Protein AF-A0A3L7VPQ7-F1 (afdb_monomer_lite)

Foldseek 3Di:
DLLDFCFLAVVLVVLLVVVCLLVLLVVLLVLLVQCVVDDQVCVVSLVVSLVSNLVSCLSHVLSVVVLVVSVCVVCVVVVVVVHDPVVCCVVDPSSVSSVVSVVSSVVSCVVVCVVPDDPQPLQVDDADPLCCLVQQQQLQAPCSQQVVPQLVDASVRRVVSSVVLVVLLCVLCVVPPVLNVLLVSLQVSLSSLSVCLCNSRVVVNVVDDGRNGPPPSSSSVSSNSSNVVSLVSSLVSQCPDPDPVSNVVSVVSVVSSVVSSVVCVVRSDPPDDHSNVDPPPDDQLRQLLVQLPDDDPDQWTWRDDPPPVDTDIDGSVVSNVSNVVSVVVVVVD

Sequence (333 aa):
MILMPLGESSFEVLGRISNIGFGMLFLCFCLLAWRRSADRSRPWRIATADMGVFLCATTNPLCFPIVVADYALRGRGLWRGGVPLRTILSRNGSARSAAGLAVALVAAACGMGLLEPRPNPFLKDTIRGSELVEAVLARPLLFPFVFPFYSGLSDVTAVAGLAVLAGVAWWLTAPASNDRRLMAAAGGVGLYAAVATVVMRPGLTRVLDGYSTTMLDRYYYGSSLFMTAAACVAVSAGLRCRTAGRRGVAAICGILIIAVYAGGIATLVETGRSRWHDPPAHDFASAVAAAAAEPTDAPLVRVQLHPRAWHARFPIAAVRATAIAVAADALRR

Radius of gyration: 24.63 Å; chains: 1; bounding box: 76×51×69 Å

Structure (mmCIF, N/CA/C/O backbone):
data_AF-A0A3L7VPQ7-F1
#
_entry.id   AF-A0A3L7VPQ7-F1
#
loop_
_atom_site.group_PDB
_atom_site.id
_atom_site.type_symbol
_atom_site.label_atom_id
_atom_site.label_alt_id
_atom_site.label_comp_id
_atom_site.label_asym_id
_atom_site.label_entity_id
_atom_site.label_seq_id
_atom_site.pdbx_PDB_ins_code
_atom_site.Cartn_x
_atom_site.Cartn_y
_atom_site.Cartn_z
_atom_site.occupancy
_atom_site.B_iso_or_equiv
_atom_site.auth_seq_id
_atom_site.auth_comp_id
_atom_site.auth_asym_id
_atom_site.auth_atom_id
_atom_site.pdbx_PDB_model_num
ATOM 1 N N . MET A 1 1 ? 10.312 0.886 4.365 1.00 52.56 1 MET A N 1
ATOM 2 C CA . MET A 1 1 ? 10.977 -0.012 3.393 1.00 52.56 1 MET A CA 1
ATOM 3 C C . MET A 1 1 ? 11.359 -1.380 3.958 1.00 52.56 1 MET A C 1
ATOM 5 O O . MET A 1 1 ? 11.435 -2.300 3.165 1.00 52.56 1 MET A O 1
ATOM 9 N N . ILE A 1 2 ? 11.533 -1.551 5.278 1.00 56.12 2 ILE A N 1
ATOM 10 C CA . ILE A 1 2 ? 12.021 -2.808 5.896 1.00 56.12 2 ILE A CA 1
ATOM 11 C C . ILE A 1 2 ? 11.072 -4.016 5.701 1.00 56.12 2 ILE A C 1
ATOM 13 O O . ILE A 1 2 ? 11.491 -5.159 5.808 1.00 56.12 2 ILE A O 1
ATOM 17 N N . LEU A 1 3 ? 9.798 -3.783 5.372 1.00 62.97 3 LEU A N 1
ATOM 18 C CA . LEU A 1 3 ? 8.760 -4.820 5.378 1.00 62.97 3 LEU A CA 1
ATOM 19 C C . LEU A 1 3 ? 8.503 -5.516 4.028 1.00 62.97 3 LEU A C 1
ATOM 21 O O . LEU A 1 3 ? 7.503 -6.222 3.914 1.00 62.97 3 LEU A O 1
ATOM 25 N N . MET A 1 4 ? 9.350 -5.335 3.011 1.00 70.56 4 MET A N 1
ATOM 26 C CA . MET A 1 4 ? 9.221 -6.094 1.758 1.00 70.56 4 MET A CA 1
ATOM 27 C C . MET A 1 4 ? 10.564 -6.684 1.319 1.00 70.56 4 MET A C 1
ATOM 29 O O . MET A 1 4 ? 11.547 -5.937 1.298 1.00 70.56 4 MET A O 1
ATOM 33 N N . PRO A 1 5 ? 10.610 -7.973 0.923 1.00 71.88 5 PRO A N 1
ATOM 34 C CA . PRO A 1 5 ? 11.837 -8.632 0.457 1.00 71.88 5 PRO A CA 1
ATOM 35 C C . PRO A 1 5 ? 12.426 -7.852 -0.702 1.00 71.88 5 PRO A C 1
ATOM 37 O O . PRO A 1 5 ? 11.662 -7.344 -1.502 1.00 71.88 5 PRO A O 1
ATOM 40 N N . LEU A 1 6 ? 13.744 -7.694 -0.799 1.00 69.31 6 LEU A N 1
ATOM 41 C CA . LEU A 1 6 ? 14.419 -6.930 -1.862 1.00 69.31 6 LEU A CA 1
ATOM 42 C C . LEU A 1 6 ? 14.301 -7.592 -3.246 1.00 69.31 6 LEU A C 1
ATOM 44 O O . LEU A 1 6 ? 14.773 -7.025 -4.225 1.00 69.31 6 LEU A O 1
ATOM 48 N N . GLY A 1 7 ? 13.678 -8.770 -3.314 1.00 71.62 7 GLY A N 1
ATOM 49 C CA . GLY A 1 7 ? 13.606 -9.593 -4.510 1.00 71.62 7 GLY A CA 1
ATOM 50 C C . GLY A 1 7 ? 14.976 -10.129 -4.910 1.00 71.62 7 GLY A C 1
ATOM 51 O O . GLY A 1 7 ? 15.944 -10.103 -4.140 1.00 71.62 7 GLY A O 1
ATOM 52 N N . GLU A 1 8 ? 15.056 -10.625 -6.136 1.00 69.56 8 GLU A N 1
ATOM 53 C CA . GLU A 1 8 ? 16.277 -11.223 -6.682 1.00 69.56 8 GLU A CA 1
ATOM 54 C C . GLU A 1 8 ? 17.301 -10.171 -7.125 1.00 69.56 8 GLU A C 1
ATOM 56 O O . GLU A 1 8 ? 18.476 -10.483 -7.290 1.00 69.56 8 GLU A O 1
ATOM 61 N N . SER A 1 9 ? 16.887 -8.905 -7.268 1.00 72.56 9 SER A N 1
ATOM 62 C CA . SER A 1 9 ? 17.741 -7.848 -7.801 1.00 72.56 9 SER A CA 1
ATOM 63 C C . SER A 1 9 ? 17.603 -6.516 -7.072 1.00 72.56 9 SER A C 1
ATOM 65 O O . SER A 1 9 ? 16.503 -6.015 -6.837 1.00 72.56 9 SER A O 1
ATOM 67 N N . SER A 1 10 ? 18.735 -5.851 -6.839 1.00 74.12 10 SER A N 1
ATOM 68 C CA . SER A 1 10 ? 18.796 -4.510 -6.245 1.00 74.12 10 SER A CA 1
ATOM 69 C C . SER A 1 10 ? 18.080 -3.432 -7.085 1.00 74.12 10 SER A C 1
ATOM 71 O O . SER A 1 10 ? 17.719 -2.378 -6.555 1.00 74.12 10 SER A O 1
ATOM 73 N N . PHE A 1 11 ? 17.767 -3.692 -8.365 1.00 73.06 11 PHE A N 1
ATOM 74 C CA . PHE A 1 11 ? 16.900 -2.822 -9.180 1.00 73.06 11 PHE A CA 1
ATOM 75 C C . PHE A 1 11 ? 15.486 -2.678 -8.614 1.00 73.06 11 PHE A C 1
ATOM 77 O O . PHE A 1 11 ? 14.790 -1.699 -8.904 1.00 73.06 11 PHE A O 1
ATOM 84 N N . GLU A 1 12 ? 15.037 -3.612 -7.781 1.00 72.38 12 GLU A N 1
ATOM 85 C CA . GLU A 1 12 ? 13.783 -3.453 -7.062 1.00 72.38 12 GLU A CA 1
ATOM 86 C C . GLU A 1 12 ? 13.830 -2.326 -6.038 1.00 72.38 12 GLU A C 1
ATOM 88 O O . GLU A 1 12 ? 12.822 -1.643 -5.857 1.00 72.38 12 GLU A O 1
ATOM 93 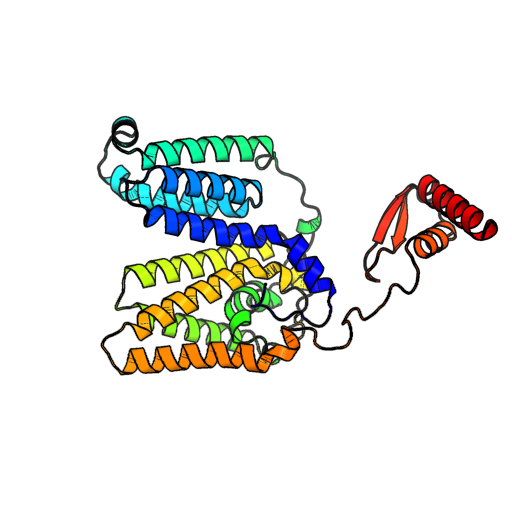N N . VAL A 1 13 ? 14.985 -2.075 -5.415 1.00 74.88 13 VAL A N 1
ATOM 94 C CA . VAL A 1 13 ? 15.161 -0.978 -4.454 1.00 74.88 13 VAL A CA 1
ATOM 95 C C . VAL A 1 13 ? 14.988 0.361 -5.153 1.00 74.88 13 VAL A C 1
ATOM 97 O O . VAL A 1 13 ? 14.154 1.166 -4.736 1.00 74.88 13 VAL A O 1
ATOM 100 N N . LEU A 1 14 ? 15.690 0.565 -6.273 1.00 76.19 14 LEU A N 1
ATOM 101 C CA . LEU A 1 14 ? 15.513 1.754 -7.110 1.00 76.19 14 LEU A CA 1
ATOM 102 C C . LEU A 1 14 ? 14.079 1.868 -7.628 1.00 76.19 14 LEU A C 1
ATOM 104 O O . LEU A 1 14 ? 13.472 2.937 -7.570 1.00 76.19 14 LEU A O 1
ATOM 108 N N . GLY A 1 15 ? 13.503 0.749 -8.065 1.00 74.38 15 GLY A N 1
ATOM 109 C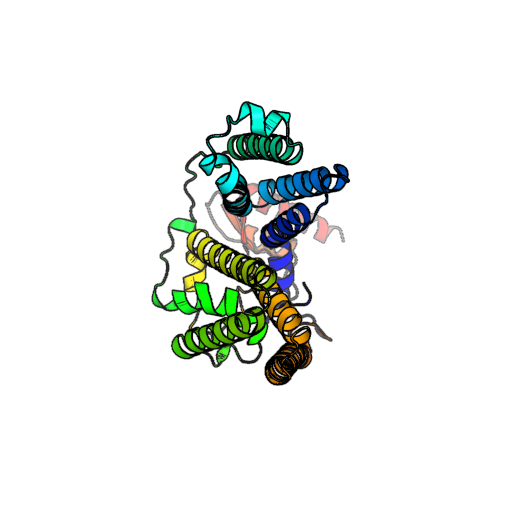 CA . GLY A 1 15 ? 12.110 0.685 -8.477 1.00 74.38 15 GLY A CA 1
ATOM 110 C C . GLY A 1 15 ? 11.142 1.102 -7.366 1.00 74.38 15 GLY A C 1
ATOM 111 O O . GLY A 1 15 ? 10.139 1.746 -7.654 1.00 74.38 15 GLY A O 1
ATOM 112 N N . ARG A 1 16 ? 11.419 0.790 -6.097 1.00 75.44 16 ARG A N 1
ATOM 113 C CA . ARG A 1 16 ? 10.595 1.211 -4.949 1.00 75.44 16 ARG A CA 1
ATOM 114 C C . ARG A 1 16 ? 10.776 2.682 -4.614 1.00 75.44 16 ARG A C 1
ATOM 116 O O . ARG A 1 16 ? 9.783 3.336 -4.315 1.00 75.44 16 ARG A O 1
ATOM 123 N N . ILE A 1 17 ? 11.998 3.207 -4.701 1.00 81.19 17 ILE A N 1
ATOM 124 C CA . ILE A 1 17 ? 12.261 4.647 -4.552 1.00 81.19 17 ILE A CA 1
ATOM 125 C C . ILE A 1 17 ? 11.491 5.422 -5.629 1.00 81.19 17 ILE A C 1
ATOM 127 O O . ILE A 1 17 ? 10.780 6.372 -5.318 1.00 81.19 17 ILE A O 1
ATOM 131 N N . SER A 1 18 ? 11.531 4.952 -6.878 1.00 79.56 18 SER A N 1
ATOM 132 C CA . SER A 1 18 ? 10.746 5.523 -7.980 1.00 79.56 18 SER A CA 1
ATOM 133 C C . SER A 1 18 ? 9.228 5.418 -7.751 1.00 79.56 18 SER A C 1
ATOM 135 O O . SER A 1 18 ? 8.468 6.283 -8.178 1.00 79.56 18 SER A O 1
ATOM 137 N N . ASN A 1 19 ? 8.779 4.399 -7.015 1.00 83.00 19 ASN A N 1
ATOM 138 C CA . ASN A 1 19 ? 7.378 4.160 -6.664 1.00 83.00 19 ASN A CA 1
ATOM 139 C C . ASN A 1 19 ? 6.985 4.714 -5.278 1.00 83.00 19 ASN A C 1
ATOM 141 O O . ASN A 1 19 ? 5.934 4.347 -4.746 1.00 83.00 19 ASN A O 1
ATOM 145 N N . ILE A 1 20 ? 7.771 5.625 -4.688 1.00 85.50 20 ILE A N 1
ATOM 146 C CA . ILE A 1 20 ? 7.485 6.193 -3.358 1.00 85.50 20 ILE A CA 1
ATOM 147 C C . ILE A 1 20 ? 6.121 6.897 -3.288 1.00 85.50 20 ILE A C 1
ATOM 149 O O . ILE A 1 20 ? 5.501 6.939 -2.224 1.00 85.50 20 ILE A O 1
ATOM 153 N N . GLY A 1 21 ? 5.599 7.353 -4.433 1.00 87.06 21 GLY A N 1
ATOM 154 C CA . GLY A 1 21 ? 4.247 7.894 -4.564 1.00 87.06 21 GLY A CA 1
ATOM 155 C C . GLY A 1 21 ? 3.155 6.942 -4.059 1.00 87.06 21 GLY A C 1
ATOM 156 O O . GLY A 1 21 ? 2.185 7.401 -3.462 1.00 87.06 21 GLY A O 1
ATOM 157 N N . PHE A 1 22 ? 3.311 5.617 -4.177 1.00 87.56 22 PHE A N 1
ATOM 158 C CA . PHE A 1 22 ? 2.353 4.661 -3.596 1.00 87.56 22 PHE A CA 1
ATOM 159 C C . PHE A 1 22 ? 2.340 4.691 -2.060 1.00 87.56 22 PHE A C 1
ATOM 161 O O . PHE A 1 22 ? 1.298 4.458 -1.450 1.00 87.56 22 PHE A O 1
ATOM 168 N N . GLY A 1 23 ? 3.460 5.057 -1.427 1.00 92.06 23 GLY A N 1
ATOM 169 C CA . GLY A 1 23 ? 3.529 5.294 0.015 1.00 92.06 23 GLY A CA 1
ATOM 170 C C . GLY A 1 23 ? 2.710 6.508 0.467 1.00 92.06 23 GLY A C 1
ATOM 171 O O . GLY A 1 23 ? 2.206 6.514 1.590 1.00 92.06 23 GLY A O 1
ATOM 172 N N . MET A 1 24 ? 2.497 7.497 -0.411 1.00 95.12 24 MET A N 1
ATOM 173 C CA . MET A 1 24 ? 1.670 8.675 -0.105 1.00 95.12 24 MET A CA 1
ATOM 174 C C . MET A 1 24 ? 0.206 8.311 0.125 1.00 95.12 24 MET A C 1
ATOM 176 O O . MET A 1 24 ? -0.458 8.954 0.931 1.00 95.12 24 MET A O 1
ATOM 180 N N . LEU A 1 25 ? -0.289 7.241 -0.504 1.00 95.88 25 LEU A N 1
ATOM 181 C CA . LEU A 1 25 ? -1.643 6.748 -0.259 1.00 95.88 25 LEU A CA 1
ATOM 182 C C . LEU A 1 25 ? -1.807 6.257 1.185 1.00 95.88 25 LEU A C 1
ATOM 184 O O . LEU A 1 25 ? -2.772 6.604 1.868 1.00 95.88 25 LEU A O 1
ATOM 188 N N . PHE A 1 26 ? -0.830 5.485 1.665 1.00 96.12 26 PHE A N 1
ATOM 189 C CA . PHE A 1 26 ? -0.789 5.005 3.044 1.00 96.12 26 PHE A CA 1
ATOM 190 C C . PHE A 1 26 ? -0.618 6.154 4.041 1.00 96.12 26 PHE A C 1
ATOM 192 O O . PHE A 1 26 ? -1.342 6.226 5.036 1.00 96.12 26 PHE A O 1
ATOM 199 N N . LEU A 1 27 ? 0.280 7.101 3.752 1.00 96.69 27 LEU A N 1
ATOM 200 C CA . LEU A 1 27 ? 0.451 8.297 4.575 1.00 96.69 27 LEU A CA 1
ATOM 201 C C . LEU A 1 27 ? -0.839 9.126 4.639 1.00 96.69 27 LEU A C 1
ATOM 203 O O . LEU A 1 27 ? -1.248 9.515 5.731 1.00 96.69 27 LEU A O 1
ATOM 207 N N . CYS A 1 28 ? -1.522 9.330 3.509 1.00 97.06 28 CYS A N 1
ATOM 208 C CA . CYS A 1 28 ? -2.816 10.007 3.445 1.00 97.06 28 CYS A CA 1
ATOM 209 C C . CYS A 1 28 ? -3.835 9.338 4.375 1.00 97.06 28 CYS A C 1
ATOM 211 O O . CYS A 1 28 ? -4.448 10.007 5.205 1.00 97.06 28 CYS A O 1
ATOM 213 N N . PHE A 1 29 ? -3.966 8.010 4.312 1.00 96.62 29 PHE A N 1
ATOM 214 C CA . PHE A 1 29 ? -4.846 7.261 5.209 1.00 96.62 29 PHE A CA 1
ATOM 215 C C . PHE A 1 29 ? -4.493 7.460 6.690 1.00 96.62 29 PHE A C 1
ATOM 217 O O . PHE A 1 29 ? -5.378 7.742 7.503 1.00 96.62 29 PHE A O 1
ATOM 224 N N . CYS A 1 30 ? -3.208 7.368 7.045 1.00 96.25 30 CYS A N 1
ATOM 225 C CA . CYS A 1 30 ? -2.731 7.603 8.408 1.00 96.25 30 CYS A CA 1
ATOM 226 C C . CYS A 1 30 ? -3.033 9.030 8.884 1.00 96.25 30 CYS A C 1
ATOM 228 O O . CYS A 1 30 ? -3.493 9.215 10.010 1.00 96.25 30 CYS A O 1
ATOM 230 N N . LEU A 1 31 ? -2.844 10.036 8.026 1.00 96.50 31 LEU A N 1
ATOM 231 C CA . LEU A 1 31 ? -3.159 11.432 8.327 1.00 96.50 31 LEU A CA 1
ATOM 232 C C . LEU A 1 31 ? -4.663 11.652 8.494 1.00 96.50 31 LEU A C 1
ATOM 234 O O . LEU A 1 31 ? -5.071 12.335 9.430 1.00 96.50 31 LEU A O 1
ATOM 238 N N . LEU A 1 32 ? -5.506 11.028 7.665 1.00 94.50 32 LEU A N 1
ATOM 239 C CA . LEU A 1 32 ? -6.961 11.080 7.824 1.00 94.50 32 LEU A CA 1
ATOM 240 C C . LEU A 1 32 ? -7.400 10.432 9.144 1.00 94.50 32 LEU A C 1
ATOM 242 O O . LEU A 1 32 ? -8.248 10.993 9.846 1.00 94.50 32 LEU A O 1
ATOM 246 N N . ALA A 1 33 ? -6.800 9.300 9.524 1.00 93.12 33 ALA A N 1
ATOM 247 C CA . ALA A 1 33 ? -7.039 8.647 10.810 1.00 93.12 33 ALA A CA 1
ATOM 248 C C . ALA A 1 33 ? -6.562 9.512 11.995 1.00 93.12 33 ALA A C 1
ATOM 250 O O . ALA A 1 33 ? -7.315 9.713 12.950 1.00 93.12 33 ALA A O 1
ATOM 251 N N . TRP A 1 34 ? -5.366 10.101 11.910 1.00 93.81 34 TRP A N 1
ATOM 252 C CA . TRP A 1 34 ? -4.829 11.027 12.915 1.00 93.81 34 TRP A CA 1
ATOM 253 C C . TRP A 1 34 ? -5.679 12.293 13.051 1.00 93.81 34 TRP A C 1
ATOM 255 O O . TRP A 1 34 ? -5.947 12.762 14.156 1.00 93.81 34 TRP A O 1
ATOM 265 N N . ARG A 1 35 ? -6.196 12.804 11.933 1.00 90.94 35 ARG A N 1
ATOM 266 C CA . ARG A 1 35 ? -7.157 13.908 11.899 1.00 90.94 35 ARG A CA 1
ATOM 267 C C . ARG A 1 35 ? -8.469 13.548 12.593 1.00 90.94 35 ARG A C 1
ATOM 269 O O . ARG A 1 35 ? -9.089 14.422 13.188 1.00 90.94 35 ARG A O 1
ATOM 276 N N . ARG A 1 36 ? -8.942 12.293 12.515 1.00 87.50 36 ARG A N 1
ATOM 277 C CA . ARG A 1 36 ? -10.153 11.846 13.244 1.00 87.50 36 ARG A CA 1
ATOM 278 C C . ARG A 1 36 ? -9.939 11.836 14.756 1.00 87.50 36 ARG A C 1
ATOM 280 O O . ARG A 1 36 ? -10.888 12.108 15.480 1.00 87.50 36 ARG A O 1
ATOM 287 N N . SER A 1 37 ? -8.726 11.528 15.215 1.00 85.69 37 SER A N 1
ATOM 288 C CA . SER A 1 37 ? -8.377 11.503 16.641 1.00 85.69 37 SER A CA 1
ATOM 289 C C . SER A 1 37 ? -7.884 12.850 17.181 1.00 85.69 37 SER A C 1
ATOM 291 O O . SER A 1 37 ? -7.545 12.956 18.361 1.00 85.69 37 SER A O 1
ATOM 293 N N . ALA A 1 38 ? -7.802 13.883 16.340 1.00 84.44 38 ALA A N 1
ATOM 294 C CA . ALA A 1 38 ? -7.421 15.217 16.772 1.00 84.44 38 ALA A CA 1
ATOM 295 C C . ALA A 1 38 ? -8.562 15.869 17.561 1.00 84.44 38 ALA A C 1
ATOM 297 O O . ALA A 1 38 ? -9.681 16.012 17.065 1.00 84.44 38 ALA A O 1
ATOM 298 N N . ASP A 1 39 ? -8.255 16.281 18.790 1.00 74.88 39 ASP A N 1
ATOM 299 C CA . ASP A 1 39 ? -9.168 17.081 19.594 1.00 74.88 39 ASP A CA 1
ATOM 300 C C . ASP A 1 39 ? -9.359 18.467 18.955 1.00 74.88 39 ASP A C 1
ATOM 302 O O . ASP A 1 39 ? -8.410 19.074 18.445 1.00 74.88 39 ASP A O 1
ATOM 306 N N . ARG A 1 40 ? -10.593 18.979 18.997 1.00 73.44 40 ARG A N 1
ATOM 307 C CA . ARG A 1 40 ? -10.972 20.276 18.412 1.00 73.44 40 ARG A CA 1
ATOM 308 C C . ARG A 1 40 ? -10.223 21.442 19.058 1.00 73.44 40 ARG A C 1
ATOM 310 O O . ARG A 1 40 ? -10.085 22.484 18.427 1.00 73.44 40 ARG A O 1
ATOM 317 N N . SER A 1 41 ? -9.718 21.244 20.275 1.00 75.06 41 SER A N 1
ATOM 318 C CA . SER A 1 41 ? -8.895 22.202 21.017 1.00 75.06 41 SER A CA 1
ATOM 319 C C . SER A 1 41 ? -7.519 22.466 20.385 1.00 75.06 41 SER A C 1
ATOM 321 O O . SER A 1 41 ? -6.882 23.463 20.717 1.00 75.06 41 SER A O 1
ATOM 323 N N . ARG A 1 42 ? -7.038 21.611 19.466 1.00 85.19 42 ARG A N 1
ATOM 324 C CA . ARG A 1 42 ? -5.693 21.714 18.866 1.00 85.19 42 ARG A CA 1
ATOM 325 C C . ARG A 1 42 ? -5.765 21.928 17.347 1.00 85.19 42 ARG A C 1
ATOM 327 O O . ARG A 1 42 ? -5.486 20.995 16.590 1.00 85.19 42 ARG A O 1
ATOM 334 N N . PRO A 1 43 ? -6.098 23.147 16.876 1.00 86.12 43 PRO A N 1
ATOM 335 C CA . PRO A 1 43 ? -6.302 23.434 15.453 1.00 86.12 43 PRO A CA 1
ATOM 336 C C . PRO A 1 43 ? -5.060 23.165 14.594 1.00 86.12 43 PRO A C 1
ATOM 338 O O . PRO A 1 43 ? -5.200 22.743 13.448 1.00 86.12 43 PRO A O 1
ATOM 341 N N . TRP A 1 44 ? -3.854 23.313 15.154 1.00 90.12 44 TRP A N 1
ATOM 342 C CA . TRP A 1 44 ? -2.607 23.017 14.445 1.00 90.12 44 TRP A CA 1
ATOM 343 C C . TRP A 1 44 ? -2.536 21.560 13.970 1.00 90.12 44 TRP A C 1
ATOM 345 O O . TRP A 1 44 ? -2.086 21.316 12.860 1.00 90.12 44 TRP A O 1
ATOM 355 N N . ARG A 1 45 ? -3.053 20.588 14.742 1.00 91.75 45 ARG A N 1
ATOM 356 C CA . ARG A 1 45 ? -3.059 19.169 14.335 1.00 91.75 45 ARG A CA 1
ATOM 357 C C . ARG A 1 45 ? -3.922 18.949 13.097 1.00 91.75 45 ARG A C 1
ATOM 359 O O . ARG A 1 45 ? -3.561 18.160 12.232 1.00 91.75 45 ARG A O 1
ATOM 366 N N . ILE A 1 46 ? -5.059 19.644 13.024 1.00 90.94 46 ILE A N 1
ATOM 367 C CA . ILE A 1 46 ? -5.963 19.588 11.870 1.00 90.94 46 ILE A CA 1
ATOM 368 C C . ILE A 1 46 ? -5.281 20.230 10.661 1.00 90.94 46 ILE A C 1
ATOM 370 O O . ILE A 1 46 ? -5.265 19.619 9.600 1.00 90.94 46 ILE A O 1
ATOM 374 N N . ALA A 1 47 ? -4.668 21.404 10.836 1.00 90.69 47 ALA A N 1
ATOM 375 C CA . ALA A 1 47 ? -3.944 22.089 9.769 1.00 90.69 47 ALA A CA 1
ATOM 376 C C . ALA A 1 47 ? -2.776 21.246 9.230 1.00 90.69 47 ALA A C 1
ATOM 378 O O . ALA A 1 47 ? -2.671 21.057 8.023 1.00 90.69 47 ALA A O 1
ATOM 379 N N . THR A 1 48 ? -1.948 20.663 10.104 1.00 94.31 48 THR A N 1
ATOM 380 C CA . THR A 1 48 ? -0.848 19.773 9.703 1.00 94.31 48 THR A CA 1
ATOM 381 C C . THR A 1 48 ? -1.362 18.536 8.969 1.00 94.31 48 THR A C 1
ATOM 383 O O . THR A 1 48 ? -0.790 18.150 7.952 1.00 94.31 48 THR A O 1
ATOM 386 N N . ALA A 1 49 ? -2.448 17.920 9.449 1.00 95.25 49 ALA A N 1
ATOM 387 C CA . ALA A 1 49 ? -3.044 16.779 8.765 1.00 95.25 49 ALA A CA 1
ATOM 388 C C . ALA A 1 49 ? -3.585 17.166 7.381 1.00 95.25 49 ALA A C 1
ATOM 390 O O . ALA A 1 49 ? -3.337 16.443 6.422 1.00 95.25 49 ALA A O 1
ATOM 391 N N . ASP A 1 50 ? -4.267 18.307 7.262 1.00 94.75 50 ASP A N 1
ATOM 392 C CA . ASP A 1 50 ? -4.842 18.776 5.998 1.00 94.75 50 ASP A CA 1
ATOM 393 C C . ASP A 1 50 ? -3.747 19.170 4.993 1.00 94.75 50 ASP A C 1
ATOM 395 O O . ASP A 1 50 ? -3.837 18.795 3.825 1.00 94.75 50 ASP A O 1
ATOM 399 N N . MET A 1 51 ? -2.663 19.814 5.444 1.00 95.31 51 MET A N 1
ATOM 400 C CA . MET A 1 51 ? -1.476 20.075 4.617 1.00 95.31 51 MET A CA 1
ATOM 401 C C . MET A 1 51 ? -0.826 18.775 4.136 1.00 95.31 51 MET A C 1
ATOM 403 O O . MET A 1 51 ? -0.517 18.637 2.956 1.00 95.31 51 MET A O 1
ATOM 407 N N . GLY A 1 52 ? -0.644 17.798 5.026 1.00 97.19 52 GLY A N 1
ATOM 408 C CA . GLY A 1 52 ? -0.080 16.505 4.650 1.00 97.19 52 GLY A CA 1
ATOM 409 C C . GLY A 1 52 ? -0.977 15.733 3.677 1.00 97.19 52 GLY A C 1
ATOM 410 O O . GLY A 1 52 ? -0.478 15.152 2.717 1.00 97.19 52 GLY A O 1
ATOM 411 N N . VAL A 1 53 ? -2.301 15.760 3.873 1.00 96.56 53 VAL A N 1
ATOM 412 C CA . VAL A 1 53 ? -3.270 15.144 2.952 1.00 96.56 53 VAL A CA 1
ATOM 413 C C . VAL A 1 53 ? -3.232 15.827 1.588 1.00 96.56 53 VAL A C 1
ATOM 415 O O . VAL A 1 53 ? -3.230 15.128 0.576 1.00 96.56 53 VAL A O 1
ATOM 418 N N . PHE A 1 54 ? -3.152 17.160 1.554 1.00 95.75 54 PHE A N 1
ATOM 419 C CA . PHE A 1 54 ? -2.986 17.917 0.316 1.00 95.75 54 PHE A CA 1
ATOM 420 C C . PHE A 1 54 ? -1.729 17.471 -0.437 1.00 95.75 54 PHE A C 1
ATOM 422 O O . PHE A 1 54 ? -1.835 17.064 -1.589 1.00 95.75 54 PHE A O 1
ATOM 429 N N . LEU A 1 55 ? -0.572 17.441 0.235 1.00 95.75 55 LEU A N 1
ATOM 430 C CA . LEU A 1 55 ? 0.692 16.982 -0.352 1.00 95.75 55 LEU A CA 1
ATOM 431 C C . LEU A 1 55 ? 0.614 15.534 -0.857 1.00 95.75 55 LEU A C 1
ATOM 433 O O . LEU A 1 55 ? 1.116 15.218 -1.936 1.00 95.75 55 LEU A O 1
ATOM 437 N N . CYS A 1 56 ? -0.036 14.642 -0.106 1.00 96.44 56 CYS A N 1
ATOM 438 C CA . CYS A 1 56 ? -0.203 13.255 -0.533 1.00 96.44 56 CYS A CA 1
ATOM 439 C C . CYS A 1 56 ? -1.050 13.156 -1.806 1.00 96.44 56 CYS A C 1
ATOM 441 O O . CYS A 1 56 ? -0.713 12.385 -2.701 1.00 96.44 56 CYS A O 1
ATOM 443 N N . ALA A 1 57 ? -2.133 13.930 -1.901 1.00 94.38 57 ALA A N 1
ATOM 444 C CA . ALA A 1 57 ? -3.044 13.885 -3.039 1.00 94.38 57 ALA A CA 1
ATOM 445 C C . ALA A 1 57 ? -2.490 14.559 -4.296 1.00 94.38 57 ALA A C 1
ATOM 447 O O . ALA A 1 57 ? -2.737 14.072 -5.398 1.00 94.38 57 ALA A O 1
ATOM 448 N N . THR A 1 58 ? -1.692 15.617 -4.148 1.00 91.88 58 THR A N 1
ATOM 449 C CA . THR A 1 58 ? -0.965 16.214 -5.277 1.00 91.88 58 THR A CA 1
ATOM 450 C C . THR A 1 58 ? 0.173 15.321 -5.768 1.00 91.88 58 THR A C 1
ATOM 452 O O . THR A 1 58 ? 0.496 15.347 -6.950 1.00 91.88 58 THR A O 1
ATOM 455 N N . THR A 1 59 ? 0.745 14.485 -4.896 1.00 92.06 59 THR A N 1
ATOM 456 C CA . THR A 1 59 ? 1.792 13.519 -5.276 1.00 92.06 59 THR A CA 1
ATOM 457 C C . THR A 1 59 ? 1.214 12.214 -5.837 1.00 92.06 59 THR A C 1
ATOM 459 O O . THR A 1 59 ? 1.826 11.576 -6.692 1.00 92.06 59 THR A O 1
ATOM 462 N N . ASN A 1 60 ? 0.045 11.784 -5.355 1.00 92.56 60 ASN A N 1
ATOM 463 C CA . ASN A 1 60 ? -0.619 10.560 -5.789 1.00 92.56 60 ASN A CA 1
ATOM 464 C C . ASN A 1 60 ? -2.140 10.772 -5.927 1.00 92.56 60 ASN A C 1
ATOM 466 O O . ASN A 1 60 ? -2.849 10.786 -4.912 1.00 92.56 60 ASN A O 1
ATOM 470 N N . PRO A 1 61 ? -2.667 10.833 -7.168 1.00 90.69 61 PRO A N 1
ATOM 471 C CA . PRO A 1 61 ? -4.093 11.023 -7.426 1.00 90.69 61 PRO A CA 1
ATOM 472 C C . PRO A 1 61 ? -5.008 9.947 -6.826 1.00 90.69 61 PRO A C 1
ATOM 474 O O . PRO A 1 61 ? -6.191 10.200 -6.598 1.00 90.69 61 PRO A O 1
ATOM 477 N N . LEU A 1 62 ? -4.491 8.759 -6.493 1.00 92.25 62 LEU A N 1
ATOM 478 C CA . LEU A 1 62 ? -5.287 7.728 -5.820 1.00 92.25 62 LEU A CA 1
ATOM 479 C C . LEU A 1 62 ? -5.768 8.162 -4.429 1.00 92.25 62 LEU A C 1
ATOM 481 O O . LEU A 1 62 ? -6.701 7.554 -3.904 1.00 92.25 62 LEU A O 1
ATOM 485 N N . CYS A 1 63 ? -5.186 9.212 -3.842 1.00 95.31 63 CYS A N 1
ATOM 486 C CA . CYS A 1 63 ? -5.656 9.768 -2.579 1.00 95.31 63 CYS A CA 1
ATOM 487 C C . CYS A 1 63 ? -7.001 10.500 -2.716 1.00 95.31 63 CYS A C 1
ATOM 489 O O . CYS A 1 63 ? -7.752 10.525 -1.740 1.00 95.31 63 CYS A O 1
ATOM 491 N N . PHE A 1 64 ? -7.341 11.077 -3.883 1.00 91.25 64 PHE A N 1
ATOM 492 C CA . PHE A 1 64 ? -8.564 11.887 -4.027 1.00 91.25 64 PHE A CA 1
ATOM 493 C C . PHE A 1 64 ? -9.831 11.106 -3.640 1.00 91.25 64 PHE A C 1
ATOM 495 O O . PHE A 1 64 ? -10.567 11.592 -2.775 1.00 91.25 64 PHE A O 1
ATOM 502 N N . PRO A 1 65 ? -10.085 9.885 -4.163 1.00 91.75 65 PRO A N 1
ATOM 503 C CA . PRO A 1 65 ? -11.292 9.141 -3.802 1.00 91.75 65 PRO A CA 1
ATOM 504 C C . PRO A 1 65 ? -11.365 8.784 -2.314 1.00 91.75 65 PRO A C 1
ATOM 506 O O . PRO A 1 65 ? -12.449 8.789 -1.736 1.00 91.75 65 PRO A O 1
ATOM 509 N N . ILE A 1 66 ? -10.225 8.536 -1.662 1.00 94.12 66 ILE A N 1
ATOM 510 C CA . ILE A 1 66 ? -10.178 8.213 -0.228 1.00 94.12 66 ILE A CA 1
ATOM 511 C C . ILE A 1 66 ? -10.528 9.435 0.616 1.00 94.12 66 ILE A C 1
ATOM 513 O O . ILE A 1 66 ? -11.296 9.324 1.572 1.00 94.12 66 ILE A O 1
ATOM 517 N N . VAL A 1 67 ? -9.988 10.602 0.262 1.00 93.31 67 VAL A N 1
ATOM 518 C CA . VAL A 1 67 ? -10.297 11.863 0.944 1.00 93.31 67 VAL A CA 1
ATOM 519 C C . VAL A 1 67 ? -11.785 12.187 0.802 1.00 93.31 67 VAL A C 1
ATOM 521 O O . VAL A 1 67 ? -12.450 12.479 1.798 1.00 93.31 67 VAL A O 1
ATOM 524 N N . VAL A 1 68 ? -12.336 12.053 -0.409 1.00 90.31 68 VAL A N 1
ATOM 525 C CA . VAL A 1 68 ? -13.773 12.232 -0.667 1.00 90.31 68 VAL A CA 1
ATOM 526 C C . VAL A 1 68 ? -14.604 11.247 0.158 1.00 90.31 68 VAL A C 1
ATOM 528 O O . VAL A 1 68 ? -15.548 11.662 0.831 1.00 90.31 68 VAL A O 1
ATOM 531 N N . ALA A 1 69 ? -14.235 9.964 0.173 1.00 90.81 69 ALA A N 1
ATOM 532 C CA . ALA A 1 69 ? -14.934 8.942 0.947 1.00 90.81 69 ALA A CA 1
ATOM 533 C C . ALA A 1 69 ? -14.896 9.225 2.460 1.00 90.81 69 ALA A C 1
ATOM 535 O O . ALA A 1 69 ? -15.927 9.122 3.129 1.00 90.81 69 ALA A O 1
ATOM 536 N N . ASP A 1 70 ? -13.747 9.629 3.014 1.00 90.44 70 ASP A N 1
ATOM 537 C CA . ASP A 1 70 ? -13.628 10.013 4.426 1.00 90.44 70 ASP A CA 1
ATOM 538 C C . ASP A 1 70 ? -14.562 11.178 4.771 1.00 90.44 70 ASP A C 1
ATOM 540 O O . ASP A 1 70 ? -15.322 11.096 5.741 1.00 90.44 70 ASP A O 1
ATOM 544 N N . TYR A 1 71 ? -14.553 12.244 3.970 1.00 86.50 71 TYR A N 1
ATOM 545 C CA . TYR A 1 71 ? -15.407 13.401 4.224 1.00 86.50 71 TYR A CA 1
ATOM 546 C C . TYR A 1 71 ? -16.890 13.102 4.034 1.00 86.50 71 TYR A C 1
ATOM 548 O O . TYR A 1 71 ? -17.691 13.535 4.864 1.00 86.50 71 TYR A O 1
ATOM 556 N N . ALA A 1 72 ? -17.266 12.316 3.023 1.00 86.12 72 ALA A N 1
ATOM 557 C CA . ALA A 1 72 ? -18.646 11.885 2.822 1.00 86.12 72 ALA A CA 1
ATOM 558 C C . ALA A 1 72 ? -19.163 11.083 4.028 1.00 86.12 72 ALA A C 1
ATOM 560 O O . ALA A 1 72 ? -20.256 11.343 4.537 1.00 86.12 72 ALA A O 1
ATOM 561 N N . LEU A 1 73 ? -18.351 10.160 4.560 1.00 86.25 73 LEU A N 1
ATOM 562 C CA . LEU A 1 73 ? -18.703 9.384 5.752 1.00 86.25 73 LEU A CA 1
ATOM 563 C C . LEU A 1 73 ? -18.867 10.265 6.998 1.00 86.25 73 LEU A C 1
ATOM 565 O O . LEU A 1 73 ? -19.798 10.046 7.775 1.00 86.25 73 LEU A O 1
ATOM 569 N N . ARG A 1 74 ? -18.016 11.284 7.179 1.00 81.81 74 ARG A N 1
ATOM 570 C CA . ARG A 1 74 ? -18.145 12.257 8.283 1.00 81.81 74 ARG A CA 1
ATOM 571 C C . ARG A 1 74 ? -19.361 13.171 8.114 1.00 81.81 74 ARG A C 1
ATOM 573 O O . ARG A 1 74 ? -20.032 13.488 9.094 1.00 81.81 74 ARG A O 1
ATOM 580 N N . GLY A 1 75 ? -19.645 13.591 6.882 1.00 80.31 75 GLY A N 1
ATOM 581 C CA . GLY A 1 75 ? -20.759 14.475 6.536 1.00 80.31 75 GLY A CA 1
ATOM 582 C C . GLY A 1 75 ? -22.126 13.801 6.639 1.00 80.31 75 GLY A C 1
ATOM 583 O O . GLY A 1 75 ? -23.117 14.476 6.909 1.00 80.31 75 GLY A O 1
ATOM 584 N N . ARG A 1 76 ? -22.189 12.468 6.521 1.00 83.19 76 ARG A N 1
ATOM 585 C CA . ARG A 1 76 ? -23.442 11.694 6.499 1.00 83.19 76 ARG A CA 1
ATOM 586 C C . ARG A 1 76 ? -24.371 11.971 7.684 1.00 83.19 76 ARG A C 1
ATOM 588 O O . ARG A 1 76 ? -25.584 12.029 7.501 1.00 83.19 76 ARG A O 1
ATOM 595 N N . GLY A 1 77 ? -23.824 12.143 8.890 1.00 75.06 77 GLY A N 1
ATOM 596 C CA . GLY A 1 77 ? -24.621 12.458 10.083 1.00 75.06 77 GLY A CA 1
ATOM 597 C C . GLY A 1 77 ? -25.227 13.864 10.047 1.00 75.06 77 GLY A C 1
ATOM 598 O O . GLY A 1 77 ? -26.344 14.067 10.505 1.00 75.06 77 GLY A O 1
ATOM 599 N N . LEU A 1 78 ? -24.514 14.818 9.447 1.00 74.94 78 LEU A N 1
ATOM 600 C CA . LEU A 1 78 ? -24.949 16.208 9.332 1.00 74.94 78 LEU A CA 1
ATOM 601 C C . LEU A 1 78 ? -25.990 16.381 8.221 1.00 74.94 78 LEU A C 1
ATOM 603 O O . LEU A 1 78 ? -26.965 17.103 8.402 1.00 74.94 78 LEU A O 1
ATOM 607 N N . TRP A 1 79 ? -25.816 15.673 7.102 1.00 76.19 79 TRP A N 1
ATOM 608 C CA . TRP A 1 79 ? -26.752 15.704 5.975 1.00 76.19 79 TRP A CA 1
ATOM 609 C C . TRP A 1 79 ? -28.102 15.076 6.320 1.00 76.19 79 TRP A C 1
ATOM 611 O O . TRP A 1 79 ? -29.139 15.608 5.943 1.00 76.19 79 TRP A O 1
ATOM 621 N N . ARG A 1 80 ? -28.107 13.986 7.101 1.00 81.75 80 ARG A N 1
ATOM 622 C CA . ARG A 1 80 ? -29.350 13.352 7.574 1.00 81.75 80 ARG A CA 1
ATOM 623 C C . ARG A 1 80 ? -30.174 14.239 8.506 1.00 81.75 80 ARG A C 1
ATOM 625 O O . ARG A 1 80 ? -31.378 14.055 8.584 1.00 81.75 80 ARG A O 1
ATOM 632 N N . GLY A 1 81 ? -29.537 15.182 9.197 1.00 79.44 81 GLY A N 1
ATOM 633 C CA . GLY A 1 81 ? -30.218 16.120 10.088 1.00 79.44 81 GLY A CA 1
ATOM 634 C C . GLY A 1 81 ? -30.815 17.340 9.384 1.00 79.44 81 GLY A C 1
ATOM 635 O O . GLY A 1 81 ? -31.320 18.217 10.074 1.00 79.44 81 GLY A O 1
ATOM 636 N N . GLY A 1 82 ? -30.698 17.454 8.052 1.00 84.19 82 GLY A N 1
ATOM 637 C CA . GLY A 1 82 ? -31.205 18.608 7.296 1.00 84.19 82 GLY A CA 1
ATOM 638 C C . GLY A 1 82 ? -30.550 19.943 7.672 1.00 84.19 82 GLY A C 1
ATOM 639 O O . GLY A 1 82 ? -31.075 21.005 7.346 1.00 84.19 82 GLY A O 1
ATOM 640 N N . VAL A 1 83 ? -29.415 19.917 8.382 1.00 83.62 83 VAL A N 1
ATOM 641 C CA . VAL A 1 83 ? -28.766 21.138 8.865 1.00 83.62 83 VAL A CA 1
ATOM 642 C C . VAL A 1 83 ? -28.156 21.879 7.671 1.00 83.62 83 VAL A C 1
ATOM 644 O O . VAL A 1 83 ? -27.356 21.285 6.941 1.00 83.62 83 VAL A O 1
ATOM 647 N N . PRO A 1 84 ? -28.458 23.176 7.476 1.00 86.56 84 PRO A N 1
ATOM 648 C CA . PRO A 1 84 ? -27.905 23.941 6.367 1.00 86.56 84 PRO A CA 1
ATOM 649 C C . PRO A 1 84 ? -26.373 23.928 6.374 1.00 86.56 84 PRO A C 1
ATOM 651 O O . PRO A 1 84 ? -25.745 24.124 7.421 1.00 86.56 84 PRO A O 1
ATOM 654 N N . LEU A 1 85 ? -25.758 23.780 5.195 1.00 83.88 85 LEU A N 1
ATOM 655 C CA . LEU A 1 85 ? -24.298 23.747 5.045 1.00 83.88 85 LEU A CA 1
ATOM 656 C C . LEU A 1 85 ? -23.626 24.990 5.651 1.00 83.88 85 LEU A C 1
ATOM 658 O O . LEU A 1 85 ? -22.593 24.876 6.309 1.00 83.88 85 LEU A O 1
ATOM 662 N N . ARG A 1 86 ? -24.255 26.166 5.514 1.00 87.50 86 ARG A N 1
ATOM 663 C CA . ARG A 1 86 ? -23.787 27.423 6.119 1.00 87.50 86 ARG A CA 1
ATOM 664 C C . ARG A 1 86 ? -23.644 27.315 7.640 1.00 87.50 86 ARG A C 1
ATOM 666 O O . ARG A 1 86 ? -22.650 27.783 8.185 1.00 87.50 86 ARG A O 1
ATOM 673 N N . THR A 1 87 ? -24.597 26.670 8.311 1.00 85.94 87 THR A N 1
ATOM 674 C CA . THR A 1 87 ? -24.593 26.470 9.769 1.00 85.94 87 THR A CA 1
ATOM 675 C C . THR A 1 87 ? -23.521 25.468 10.196 1.00 85.94 87 THR A C 1
ATOM 677 O O . THR A 1 87 ? -22.871 25.648 11.225 1.00 85.94 87 THR A O 1
ATOM 680 N N . ILE A 1 88 ? -23.296 24.427 9.391 1.00 84.31 88 ILE A N 1
ATOM 681 C CA . ILE A 1 88 ? -22.229 23.444 9.624 1.00 84.31 88 ILE A CA 1
ATOM 682 C C . ILE A 1 88 ? -20.858 24.116 9.511 1.00 84.31 88 ILE A C 1
ATOM 684 O O . ILE A 1 88 ? -20.014 23.951 10.392 1.00 84.31 88 ILE A O 1
ATOM 688 N N . LEU A 1 89 ? -20.640 24.892 8.447 1.00 85.94 89 LEU A N 1
ATOM 689 C CA . LEU A 1 89 ? -19.376 25.583 8.202 1.00 85.94 89 LEU A CA 1
ATOM 690 C C . LEU A 1 89 ? -19.120 26.680 9.241 1.00 85.94 89 LEU A C 1
ATOM 692 O O . LEU A 1 89 ? -18.004 26.793 9.737 1.00 85.94 89 LEU A O 1
ATOM 696 N N . SER A 1 90 ? -20.130 27.458 9.634 1.00 86.31 90 SER A N 1
ATOM 697 C CA . SER A 1 90 ? -19.930 28.536 10.611 1.00 86.31 90 SER A CA 1
ATOM 698 C C . SER A 1 90 ? -19.589 28.017 12.010 1.00 86.31 90 SER A C 1
ATOM 700 O O . SER A 1 90 ? -18.778 28.625 12.705 1.00 86.31 90 SER A O 1
ATOM 702 N N . ARG A 1 91 ? -20.151 26.871 12.416 1.00 82.94 91 ARG A N 1
ATOM 703 C CA . ARG A 1 91 ? -19.969 26.319 13.769 1.00 82.94 91 ARG A CA 1
ATOM 704 C C . ARG A 1 91 ? -18.836 25.302 13.895 1.00 82.94 91 ARG A C 1
ATOM 706 O O . ARG A 1 91 ? -18.418 25.006 15.012 1.00 82.94 91 ARG A O 1
ATOM 713 N N . ASN A 1 92 ? -18.331 24.745 12.792 1.00 82.19 92 ASN A N 1
ATOM 714 C CA . ASN A 1 92 ? -17.360 23.651 12.839 1.00 82.19 92 ASN A CA 1
ATOM 715 C C . ASN A 1 92 ? -16.072 23.988 12.073 1.00 82.19 92 ASN A C 1
ATOM 717 O O . ASN A 1 92 ? -15.998 23.870 10.850 1.00 82.19 92 ASN A O 1
ATOM 721 N N . GLY A 1 93 ? -15.015 24.341 12.813 1.00 81.69 93 GLY A N 1
ATOM 722 C CA . GLY A 1 93 ? -13.684 24.596 12.246 1.00 81.69 93 GLY A CA 1
ATOM 723 C C . GLY A 1 93 ? -13.136 23.425 11.420 1.00 81.69 93 GLY A C 1
ATOM 724 O O . GLY A 1 93 ? -12.541 23.646 10.371 1.00 81.69 93 GLY A O 1
ATOM 725 N N . SER A 1 94 ? -13.425 22.178 11.812 1.00 81.94 94 SER A N 1
ATOM 726 C CA . SER A 1 94 ? -13.010 20.994 11.045 1.00 81.94 94 SER A CA 1
ATOM 727 C C . SER A 1 94 ? -13.737 20.879 9.702 1.00 81.94 94 SER A C 1
ATOM 729 O O . SER A 1 94 ? -13.139 20.406 8.735 1.00 81.94 94 SER A O 1
ATOM 731 N N . ALA A 1 95 ? -14.998 21.325 9.630 1.00 82.62 95 ALA A N 1
ATOM 732 C CA . ALA A 1 95 ? -15.766 21.364 8.387 1.00 82.62 95 ALA A CA 1
ATOM 733 C C . ALA A 1 95 ? -15.272 22.478 7.454 1.00 82.62 95 ALA A C 1
ATOM 735 O O . ALA A 1 95 ? -15.179 22.256 6.252 1.00 82.62 95 ALA A O 1
ATOM 736 N N . ARG A 1 96 ? -14.881 23.642 7.996 1.00 85.69 96 ARG A N 1
ATOM 737 C CA . ARG A 1 96 ? -14.231 24.705 7.204 1.00 85.69 96 ARG A CA 1
ATOM 738 C C . ARG A 1 96 ? -12.903 24.245 6.623 1.00 85.69 96 ARG A C 1
ATOM 740 O O . ARG A 1 96 ? -12.685 24.407 5.431 1.00 85.69 96 ARG A O 1
ATOM 747 N N . SER A 1 97 ? -12.060 23.627 7.447 1.00 85.94 97 SER A N 1
ATOM 748 C CA . SER A 1 97 ? -10.768 23.089 7.007 1.00 85.94 97 SER A CA 1
ATOM 749 C C . SER A 1 97 ? -10.946 22.017 5.924 1.00 85.94 97 SER A C 1
ATOM 751 O O . SER A 1 97 ? -10.270 22.043 4.904 1.00 85.94 97 SER A O 1
ATOM 753 N N . ALA A 1 98 ? -11.945 21.140 6.088 1.00 85.62 98 ALA A N 1
ATOM 754 C CA . ALA A 1 98 ? -12.323 20.150 5.080 1.00 85.62 98 ALA A CA 1
ATOM 755 C C . ALA A 1 98 ? -12.771 20.778 3.754 1.00 85.62 98 ALA A C 1
ATOM 757 O O . ALA A 1 98 ? -12.356 20.326 2.693 1.00 85.62 98 ALA A O 1
ATOM 758 N N . ALA A 1 99 ? -13.612 21.815 3.812 1.00 85.75 99 ALA A N 1
ATOM 759 C CA . ALA A 1 99 ? -14.068 22.529 2.625 1.00 85.75 99 ALA A CA 1
ATOM 760 C C . ALA A 1 99 ? -12.904 23.238 1.917 1.00 85.75 99 ALA A C 1
ATOM 762 O O . ALA A 1 99 ? -12.784 23.138 0.700 1.00 85.75 99 ALA A O 1
ATOM 763 N N . GLY A 1 100 ? -12.013 23.888 2.675 1.00 87.25 100 GLY A N 1
ATOM 764 C CA . GLY A 1 100 ? -10.798 24.502 2.137 1.00 87.25 100 GLY A CA 1
ATOM 765 C C . GLY A 1 100 ? -9.886 23.482 1.454 1.00 87.25 100 GLY A C 1
ATOM 766 O O . GLY A 1 100 ? -9.466 23.700 0.321 1.00 87.25 100 GLY A O 1
ATOM 767 N N . LEU A 1 101 ? -9.653 22.332 2.095 1.00 89.81 101 LEU A N 1
ATOM 768 C CA . LEU A 1 101 ? -8.897 21.235 1.496 1.00 89.81 101 LEU A CA 1
ATOM 769 C C . LEU A 1 101 ? -9.578 20.712 0.225 1.00 89.81 101 LEU A C 1
ATOM 771 O O . LEU A 1 101 ? -8.906 20.529 -0.781 1.00 89.81 101 LEU A O 1
ATOM 775 N N . ALA A 1 102 ? -10.899 20.517 0.227 1.00 87.88 102 ALA A N 1
ATOM 776 C CA . ALA A 1 102 ? -11.631 20.072 -0.958 1.00 87.88 102 ALA A CA 1
ATOM 777 C C . ALA A 1 102 ? -11.478 21.050 -2.137 1.00 87.88 102 ALA A C 1
ATOM 779 O O . ALA A 1 102 ? -11.200 20.613 -3.251 1.00 87.88 102 ALA A O 1
ATOM 780 N N . VAL A 1 103 ? -11.587 22.361 -1.894 1.00 88.88 103 VAL A N 1
ATOM 781 C CA . VAL A 1 103 ? -11.362 23.393 -2.923 1.00 88.88 103 VAL A CA 1
ATOM 782 C C . VAL A 1 103 ? -9.927 23.337 -3.450 1.00 88.88 103 VAL A C 1
ATOM 784 O O . VAL A 1 103 ? -9.725 23.323 -4.663 1.00 88.88 103 VAL A O 1
ATOM 787 N N . ALA A 1 104 ? -8.934 23.244 -2.561 1.00 90.44 104 ALA A N 1
ATOM 788 C CA . ALA A 1 104 ? -7.529 23.141 -2.951 1.00 90.44 104 ALA A CA 1
ATOM 789 C C . ALA A 1 104 ? -7.252 21.879 -3.786 1.00 90.44 104 ALA A C 1
ATOM 791 O O . ALA A 1 104 ? -6.533 21.934 -4.781 1.00 90.44 104 ALA A O 1
ATOM 792 N N . LEU A 1 105 ? -7.857 20.750 -3.415 1.00 90.69 105 LEU A N 1
ATOM 793 C CA . LEU A 1 105 ? -7.754 19.485 -4.137 1.00 90.69 105 LEU A CA 1
ATOM 794 C C . LEU A 1 105 ? -8.379 19.562 -5.533 1.00 90.69 105 LEU A C 1
ATOM 796 O O . LEU A 1 105 ? -7.768 19.088 -6.487 1.00 90.69 105 LEU A O 1
ATOM 800 N N . VAL A 1 106 ? -9.551 20.187 -5.675 1.00 88.50 106 VAL A N 1
ATOM 801 C CA . VAL A 1 106 ? -10.179 20.411 -6.988 1.00 88.50 106 VAL A CA 1
ATOM 802 C C . VAL A 1 106 ? -9.300 21.308 -7.857 1.00 88.50 106 VAL A C 1
ATOM 804 O O . VAL A 1 106 ? -9.011 20.950 -8.994 1.00 88.50 106 VAL A O 1
ATOM 807 N N . ALA A 1 107 ? -8.813 22.429 -7.317 1.00 90.06 107 ALA A N 1
ATOM 808 C CA . ALA A 1 107 ? -7.919 23.326 -8.046 1.00 90.06 107 ALA A CA 1
ATOM 809 C C . ALA A 1 107 ? -6.639 22.608 -8.509 1.00 90.06 107 ALA A C 1
ATOM 811 O O . ALA A 1 107 ? -6.238 22.743 -9.664 1.00 90.06 107 ALA A O 1
ATOM 812 N N . ALA A 1 108 ? -6.036 21.787 -7.642 1.00 89.06 108 ALA A N 1
ATOM 813 C CA . ALA A 1 108 ? -4.872 20.981 -7.993 1.00 89.06 108 ALA A CA 1
ATOM 814 C C . ALA A 1 108 ? -5.191 19.928 -9.066 1.00 89.06 108 ALA A C 1
ATOM 816 O O . ALA A 1 108 ? -4.411 19.757 -10.000 1.00 89.06 108 ALA A O 1
ATOM 817 N N . ALA A 1 109 ? -6.334 19.242 -8.973 1.00 88.12 109 ALA A N 1
ATOM 818 C CA . ALA A 1 109 ? -6.756 18.263 -9.973 1.00 88.12 109 ALA A CA 1
ATOM 819 C C . ALA A 1 109 ? -6.971 18.903 -11.355 1.00 88.12 109 ALA A C 1
ATOM 821 O O . ALA A 1 109 ? -6.520 18.347 -12.359 1.00 88.12 109 ALA A O 1
ATOM 822 N N . CYS A 1 110 ? -7.585 20.090 -11.398 1.00 88.69 110 CYS A N 1
ATOM 823 C CA . CYS A 1 110 ? -7.714 20.889 -12.616 1.00 88.69 110 CYS A CA 1
ATOM 824 C C . CYS A 1 110 ? -6.341 21.304 -13.162 1.00 88.69 110 CYS A C 1
ATOM 826 O O . CYS A 1 110 ? -6.066 21.081 -14.335 1.00 88.69 110 CYS A O 1
ATOM 828 N N . GLY A 1 111 ? -5.455 21.844 -12.316 1.00 88.00 111 GLY A N 1
ATOM 829 C CA . GLY A 1 111 ? -4.117 22.289 -12.727 1.00 88.00 111 GLY A CA 1
ATOM 830 C C . GLY A 1 111 ? -3.210 21.160 -13.227 1.00 88.00 111 GLY A C 1
ATOM 831 O O . GLY A 1 111 ? -2.385 21.373 -14.109 1.00 88.00 111 GLY A O 1
ATOM 832 N N . MET A 1 112 ? -3.387 19.939 -12.716 1.00 85.12 112 MET A N 1
ATOM 833 C CA . MET A 1 112 ? -2.687 18.746 -13.209 1.00 85.12 112 MET A CA 1
ATOM 834 C C . MET A 1 112 ? -3.270 18.196 -14.523 1.00 85.12 112 MET A C 1
ATOM 836 O O . MET A 1 112 ? -2.686 17.283 -15.116 1.00 85.12 112 MET A O 1
ATOM 840 N N . GLY A 1 113 ? -4.415 18.715 -14.980 1.00 85.12 113 GLY A N 1
ATOM 841 C CA . GLY A 1 113 ? -5.135 18.193 -16.138 1.00 85.12 113 GLY A CA 1
ATOM 842 C C . GLY A 1 113 ? -5.699 16.790 -15.901 1.00 85.12 113 GLY A C 1
ATOM 843 O O . GLY A 1 113 ? -5.842 16.028 -16.850 1.00 85.12 113 GLY A O 1
ATOM 844 N N . LEU A 1 114 ? -6.011 16.414 -14.650 1.00 81.75 114 LEU A N 1
ATOM 845 C CA . LEU A 1 114 ? -6.610 15.101 -14.344 1.00 81.75 114 LEU A CA 1
ATOM 846 C C . LEU A 1 114 ? -8.030 14.950 -14.911 1.00 81.75 114 LEU A C 1
ATOM 848 O O . LEU A 1 114 ? -8.542 13.836 -14.986 1.00 81.75 114 LEU A O 1
ATOM 852 N N . LEU A 1 115 ? -8.663 16.064 -15.283 1.00 77.81 115 LEU A N 1
ATOM 853 C CA . LEU A 1 115 ? -9.975 16.091 -15.927 1.00 77.81 115 LEU A CA 1
ATOM 854 C C . LEU A 1 115 ? -9.892 15.894 -17.446 1.00 77.81 115 LEU A C 1
ATOM 856 O O . LEU A 1 115 ? -10.915 15.660 -18.084 1.00 77.81 115 LEU A O 1
ATOM 860 N N . GLU A 1 116 ? -8.695 15.979 -18.026 1.00 81.12 116 GLU A N 1
ATOM 861 C CA . GLU A 1 116 ? -8.497 15.780 -19.454 1.00 81.12 116 GLU A CA 1
ATOM 862 C C . GLU A 1 116 ? -8.232 14.296 -19.743 1.00 81.12 116 GLU A C 1
ATOM 864 O O . GLU A 1 116 ? -7.333 13.695 -19.140 1.00 81.12 116 GLU A O 1
ATOM 869 N N . PRO A 1 117 ? -8.971 13.674 -20.677 1.00 73.19 117 PRO A N 1
ATOM 870 C CA . PRO A 1 117 ? -8.706 12.304 -21.079 1.00 73.19 117 PRO A CA 1
ATOM 871 C C . PRO A 1 117 ? -7.359 12.243 -21.803 1.00 73.19 117 PRO A C 1
ATOM 873 O O . PRO A 1 117 ? -7.236 12.607 -22.971 1.00 73.19 117 PRO A O 1
ATOM 876 N N . ARG A 1 118 ? -6.324 11.767 -21.107 1.00 73.69 118 ARG A N 1
ATOM 877 C CA . ARG A 1 118 ? -5.024 11.505 -21.726 1.00 73.69 118 ARG A CA 1
ATOM 878 C C . ARG A 1 118 ? -5.011 10.091 -22.300 1.00 73.69 118 ARG A C 1
ATOM 880 O O . ARG A 1 118 ? -5.275 9.145 -21.552 1.00 73.69 118 ARG A O 1
ATOM 887 N N . PRO A 1 119 ? -4.676 9.909 -23.591 1.00 71.75 119 PRO A N 1
ATOM 888 C CA . PRO A 1 119 ? -4.478 8.581 -24.144 1.00 71.75 119 PRO A CA 1
ATOM 889 C C . PRO A 1 119 ? -3.325 7.925 -23.388 1.00 71.75 119 PRO A C 1
ATOM 891 O O . PRO A 1 119 ? -2.173 8.340 -23.497 1.00 71.75 119 PRO A O 1
ATOM 894 N N . ASN A 1 120 ? -3.641 6.926 -22.569 1.00 67.75 120 ASN A N 1
ATOM 895 C CA . ASN A 1 120 ? -2.636 6.190 -21.827 1.00 67.75 120 ASN A CA 1
ATOM 896 C C . ASN A 1 120 ? -2.120 5.056 -22.730 1.00 67.75 120 ASN A C 1
ATOM 898 O O . ASN A 1 120 ? -2.855 4.093 -22.964 1.00 67.75 120 ASN A O 1
ATOM 902 N N . PRO A 1 121 ? -0.882 5.137 -23.253 1.00 67.56 121 PRO A N 1
ATOM 903 C CA . PRO A 1 121 ? -0.343 4.116 -24.148 1.00 67.56 121 PRO A CA 1
ATOM 904 C C . PRO A 1 121 ? -0.256 2.740 -23.475 1.00 67.56 121 PRO A C 1
ATOM 906 O O . PRO A 1 121 ? -0.298 1.730 -24.172 1.00 67.56 121 PRO A O 1
ATOM 909 N N . PHE A 1 122 ? -0.208 2.695 -22.139 1.00 62.06 122 PHE A N 1
ATOM 910 C CA . PHE A 1 122 ? -0.208 1.457 -21.365 1.00 62.06 122 PHE A CA 1
ATOM 911 C C . PHE A 1 122 ? -1.582 0.778 -21.318 1.00 62.06 122 PHE A C 1
ATOM 913 O O . PHE A 1 122 ? -1.632 -0.421 -21.085 1.00 62.06 122 PHE A O 1
ATOM 920 N N . LEU A 1 123 ? -2.690 1.482 -21.591 1.00 64.31 123 LEU A N 1
ATOM 921 C CA . LEU A 1 123 ? -4.027 0.867 -21.673 1.00 64.31 123 LEU A CA 1
ATOM 922 C C . LEU A 1 123 ? -4.239 0.034 -22.945 1.00 64.31 123 LEU A C 1
ATOM 924 O O . LEU A 1 123 ? -5.271 -0.614 -23.080 1.00 64.31 123 LEU A O 1
ATOM 928 N N . LYS A 1 124 ? -3.281 0.037 -23.880 1.00 72.12 124 LYS A N 1
ATOM 929 C CA . LYS A 1 124 ? -3.322 -0.855 -25.048 1.00 72.12 124 LYS A CA 1
ATOM 930 C C . LYS A 1 124 ? -3.049 -2.312 -24.676 1.00 72.12 124 LYS A C 1
ATOM 932 O O . LYS A 1 124 ? -3.372 -3.205 -25.456 1.00 72.12 124 LYS A O 1
ATOM 937 N N . ASP A 1 125 ? -2.458 -2.553 -23.508 1.00 77.31 125 ASP A N 1
ATOM 938 C CA . ASP A 1 125 ? -2.255 -3.905 -23.019 1.00 77.31 125 ASP A CA 1
ATOM 939 C C . ASP A 1 125 ? -3.543 -4.485 -22.435 1.00 77.31 125 ASP A C 1
ATOM 941 O O . ASP A 1 125 ? -4.305 -3.830 -21.727 1.00 77.31 125 ASP A O 1
ATOM 945 N N . THR A 1 126 ? -3.768 -5.758 -22.736 1.00 86.50 126 THR A N 1
ATOM 946 C CA . THR A 1 126 ? -4.903 -6.538 -22.254 1.00 86.50 126 THR A CA 1
ATOM 947 C C . THR A 1 126 ? -4.608 -7.118 -20.875 1.00 86.50 126 THR A C 1
ATOM 949 O O . THR A 1 126 ? -3.560 -7.735 -20.665 1.00 86.50 126 THR A O 1
ATOM 952 N N . ILE A 1 127 ? -5.554 -6.947 -19.951 1.00 90.88 127 ILE A N 1
ATOM 953 C CA . ILE A 1 127 ? -5.543 -7.604 -18.641 1.00 90.88 127 ILE A CA 1
ATOM 954 C C . ILE A 1 127 ? -5.736 -9.109 -18.855 1.00 90.88 127 ILE A C 1
ATOM 956 O O . ILE A 1 127 ? -6.729 -9.526 -19.456 1.00 90.88 127 ILE A O 1
ATOM 960 N N . ARG A 1 128 ? -4.803 -9.930 -18.365 1.00 92.44 128 ARG A N 1
ATOM 961 C CA . ARG A 1 128 ? -4.953 -11.392 -18.368 1.00 92.44 128 ARG A CA 1
ATOM 962 C C . ARG A 1 128 ? -5.821 -11.824 -17.192 1.00 92.44 128 ARG A C 1
ATOM 964 O O . ARG A 1 128 ? -5.436 -11.647 -16.042 1.00 92.44 128 ARG A O 1
ATOM 971 N N . GLY A 1 129 ? -6.989 -12.391 -17.497 1.00 93.12 129 GLY A N 1
ATOM 972 C CA . GLY A 1 129 ? -7.953 -12.840 -16.490 1.00 93.12 129 GLY A CA 1
ATOM 973 C C . GLY A 1 129 ? -7.419 -13.933 -15.561 1.00 93.12 129 GLY A C 1
ATOM 974 O O . GLY A 1 129 ? -7.764 -13.925 -14.384 1.00 93.12 129 GLY A O 1
ATOM 975 N N . SER A 1 130 ? -6.551 -14.819 -16.069 1.00 95.06 130 SER A N 1
ATOM 976 C CA . SER A 1 130 ? -5.930 -15.903 -15.292 1.00 95.06 130 SER A CA 1
ATOM 977 C C . SER A 1 130 ? -5.072 -15.391 -14.137 1.00 95.06 130 SER A C 1
ATOM 979 O O . SER A 1 130 ? -5.073 -15.986 -13.074 1.00 95.06 130 SER A O 1
ATOM 981 N N . GLU A 1 131 ? -4.420 -14.238 -14.302 1.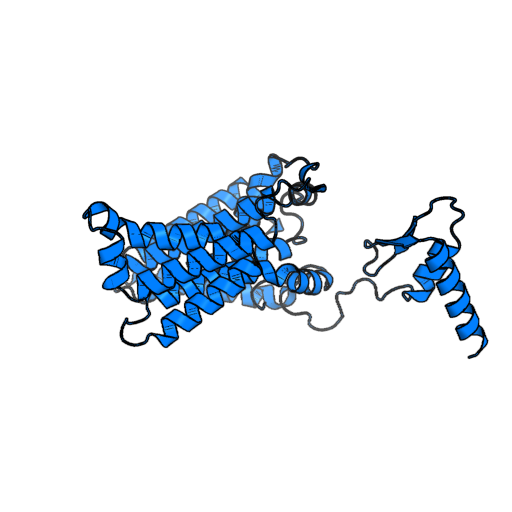00 95.06 131 GLU A N 1
ATOM 982 C CA . GLU A 1 131 ? -3.495 -13.696 -13.298 1.00 95.06 131 GLU A CA 1
ATOM 983 C C . GLU A 1 131 ? -4.172 -12.702 -12.340 1.00 95.06 131 GLU A C 1
ATOM 985 O O . GLU A 1 131 ? -3.507 -12.046 -11.537 1.00 95.06 131 GLU A O 1
ATOM 990 N N . LEU A 1 132 ? -5.496 -12.517 -12.428 1.00 95.94 132 LEU A N 1
ATOM 991 C CA . LEU A 1 132 ? -6.198 -11.504 -11.633 1.00 95.94 132 LEU A CA 1
ATOM 992 C C . LEU A 1 132 ? -6.189 -11.816 -10.138 1.00 95.94 132 LEU A C 1
ATOM 994 O O . LEU A 1 132 ? -6.066 -10.893 -9.331 1.00 95.94 132 LEU A O 1
ATOM 998 N N . VAL A 1 133 ? -6.313 -13.090 -9.760 1.00 97.31 133 VAL A N 1
ATOM 999 C CA . VAL A 1 133 ? -6.255 -13.504 -8.351 1.00 97.31 133 VAL A CA 1
ATOM 1000 C C . VAL A 1 133 ? -4.873 -13.194 -7.785 1.00 97.31 133 VAL A C 1
ATOM 1002 O O . VAL A 1 133 ? -4.761 -12.581 -6.719 1.00 97.31 133 VAL A O 1
ATOM 1005 N N . GLU A 1 134 ? -3.824 -13.531 -8.532 1.00 96.19 134 GLU A N 1
ATOM 1006 C CA . GLU A 1 134 ? -2.455 -13.200 -8.168 1.00 96.19 134 GLU A CA 1
ATOM 1007 C C . GLU A 1 134 ? -2.256 -11.676 -8.029 1.00 96.19 134 GLU A C 1
ATOM 1009 O O . GLU A 1 134 ? -1.788 -11.188 -6.994 1.00 96.19 134 GLU A O 1
ATOM 1014 N N . ALA A 1 135 ? -2.672 -10.916 -9.047 1.00 95.44 135 ALA A N 1
ATOM 1015 C CA . ALA A 1 135 ? -2.453 -9.475 -9.155 1.00 95.44 135 ALA A CA 1
ATOM 1016 C C . ALA A 1 135 ? -3.233 -8.644 -8.125 1.00 95.44 135 ALA A C 1
ATOM 1018 O O . ALA A 1 135 ? -2.724 -7.645 -7.620 1.00 95.44 135 ALA A O 1
ATOM 1019 N N . VAL A 1 136 ? -4.485 -9.014 -7.842 1.00 96.75 136 VAL A N 1
ATOM 1020 C CA . VAL A 1 136 ? -5.413 -8.199 -7.036 1.00 96.75 136 VAL A CA 1
ATOM 1021 C C . VAL A 1 136 ? -5.499 -8.677 -5.592 1.00 96.75 136 VAL A C 1
ATOM 1023 O O . VAL A 1 136 ? -5.767 -7.865 -4.706 1.00 96.75 136 VAL A O 1
ATOM 1026 N N . LEU A 1 137 ? -5.275 -9.969 -5.335 1.00 96.81 137 LEU A N 1
ATOM 1027 C CA . LEU A 1 137 ? -5.430 -10.551 -4.003 1.00 96.81 137 LEU A CA 1
ATOM 1028 C C . LEU A 1 137 ? -4.093 -11.018 -3.437 1.00 96.81 137 LEU A C 1
ATOM 1030 O O . LEU A 1 137 ? -3.677 -10.535 -2.385 1.00 96.81 137 LEU A O 1
ATOM 1034 N N . ALA A 1 138 ? -3.402 -11.932 -4.118 1.00 96.06 138 ALA A N 1
ATOM 1035 C CA . ALA A 1 138 ? -2.253 -12.601 -3.520 1.00 96.06 138 ALA A CA 1
ATOM 1036 C C . ALA A 1 138 ? -1.080 -11.646 -3.264 1.00 96.06 138 ALA A C 1
ATOM 1038 O O . ALA A 1 138 ? -0.658 -11.491 -2.117 1.00 96.06 138 ALA A O 1
ATOM 1039 N N . ARG A 1 139 ? -0.595 -10.946 -4.294 1.00 93.19 139 ARG A N 1
ATOM 1040 C CA . ARG A 1 139 ? 0.521 -9.995 -4.160 1.00 93.19 139 ARG A CA 1
ATOM 1041 C C . ARG A 1 139 ? 0.223 -8.820 -3.239 1.00 93.19 139 ARG A C 1
ATOM 1043 O O . ARG A 1 139 ? 0.959 -8.597 -2.284 1.00 93.19 139 ARG A O 1
ATOM 1050 N N . PRO A 1 140 ? -0.833 -8.035 -3.482 1.00 94.12 140 PRO A N 1
ATOM 1051 C CA . PRO A 1 140 ? -1.082 -6.847 -2.682 1.00 94.12 140 PRO A CA 1
ATOM 1052 C C . PRO A 1 140 ? -1.521 -7.152 -1.259 1.00 94.12 140 PRO A C 1
ATOM 1054 O O . PRO A 1 140 ? -1.246 -6.333 -0.379 1.00 94.12 140 PRO A O 1
ATOM 1057 N N . LEU A 1 141 ? -2.246 -8.260 -1.038 1.00 95.62 141 LEU A N 1
ATOM 1058 C CA . LEU A 1 141 ? -2.933 -8.472 0.231 1.00 95.62 141 LEU A CA 1
ATOM 1059 C C . LEU A 1 141 ? -2.338 -9.576 1.103 1.00 95.62 141 LEU A C 1
ATOM 1061 O O . LEU A 1 141 ? -2.356 -9.457 2.329 1.00 95.62 141 LEU A O 1
ATOM 1065 N N . LEU A 1 142 ? -1.827 -10.643 0.488 1.00 95.81 142 LEU A N 1
ATOM 1066 C CA . LEU A 1 142 ? -1.339 -11.820 1.204 1.00 95.81 142 LEU A CA 1
ATOM 1067 C C . LEU A 1 142 ? 0.190 -11.849 1.308 1.00 95.81 142 LEU A C 1
ATOM 1069 O O . LEU A 1 142 ? 0.717 -12.262 2.340 1.00 95.81 142 LEU A O 1
ATOM 1073 N N . PHE A 1 143 ? 0.898 -11.359 0.285 1.00 94.12 143 PHE A N 1
ATOM 1074 C CA . PHE A 1 143 ? 2.359 -11.421 0.167 1.00 94.12 143 PHE A CA 1
ATOM 1075 C C . PHE A 1 143 ? 3.142 -10.991 1.416 1.00 94.12 143 PHE A C 1
ATOM 1077 O O . PHE A 1 143 ? 4.067 -11.718 1.782 1.00 94.12 143 PHE A O 1
ATOM 1084 N N . PRO A 1 144 ? 2.778 -9.914 2.151 1.00 93.31 144 PRO A N 1
ATOM 1085 C CA . PRO A 1 144 ? 3.504 -9.521 3.365 1.00 93.31 144 PRO A CA 1
ATOM 1086 C C . PRO A 1 144 ? 3.590 -10.620 4.434 1.00 93.31 144 PRO A C 1
ATOM 1088 O O . PRO A 1 144 ? 4.451 -10.565 5.306 1.00 93.31 144 PRO A O 1
ATOM 1091 N N . PHE A 1 145 ? 2.700 -11.612 4.379 1.00 95.19 145 PHE A N 1
ATOM 1092 C CA . PHE A 1 145 ? 2.598 -12.692 5.358 1.00 95.19 145 PHE A CA 1
ATOM 1093 C C . PHE A 1 145 ? 3.102 -14.038 4.837 1.00 95.19 145 PHE A C 1
ATOM 1095 O O . PHE A 1 145 ? 3.280 -14.959 5.629 1.00 95.19 145 PHE A O 1
ATOM 1102 N N . VAL A 1 146 ? 3.310 -14.170 3.525 1.00 94.81 146 VAL A N 1
ATOM 1103 C CA . VAL A 1 146 ? 3.607 -15.458 2.876 1.00 94.81 146 VAL A CA 1
ATOM 1104 C C . VAL A 1 146 ? 4.778 -15.397 1.901 1.00 94.81 146 VAL A C 1
ATOM 1106 O O . VAL A 1 146 ? 5.048 -16.397 1.249 1.00 94.81 146 VAL A O 1
ATOM 1109 N N . PHE A 1 147 ? 5.491 -14.268 1.795 1.00 92.62 147 PHE A N 1
ATOM 1110 C CA . PHE A 1 147 ? 6.567 -14.101 0.811 1.00 92.62 147 PHE A CA 1
ATOM 1111 C C . PHE A 1 147 ? 7.616 -15.234 0.781 1.00 92.62 147 PHE A C 1
ATOM 1113 O O . PHE A 1 147 ? 8.040 -15.567 -0.323 1.00 92.62 147 PHE A O 1
ATOM 1120 N N . PRO A 1 148 ? 8.013 -15.894 1.897 1.00 91.75 148 PRO A N 1
ATOM 1121 C CA . PRO A 1 148 ? 8.974 -17.001 1.830 1.00 91.75 148 PRO A CA 1
ATOM 1122 C C . PRO A 1 148 ? 8.426 -18.254 1.136 1.00 91.75 148 PRO A C 1
ATOM 1124 O O . PRO A 1 148 ? 9.195 -19.092 0.683 1.00 91.75 148 PRO A O 1
ATOM 1127 N N . PHE A 1 149 ? 7.101 -18.392 1.077 1.00 92.75 149 PHE A N 1
ATOM 1128 C CA . PHE A 1 149 ? 6.392 -19.560 0.551 1.00 92.75 149 PHE A CA 1
ATOM 1129 C C . PHE A 1 149 ? 5.529 -19.204 -0.665 1.00 92.75 149 PHE A C 1
ATOM 1131 O O . PHE A 1 149 ? 4.677 -19.991 -1.071 1.00 92.75 149 PHE A O 1
ATOM 1138 N N . TYR A 1 150 ? 5.710 -18.003 -1.220 1.00 93.56 150 TYR A N 1
ATOM 1139 C CA . TYR A 1 150 ? 4.814 -17.447 -2.227 1.00 93.56 150 TYR A CA 1
ATOM 1140 C C . TYR A 1 150 ? 4.759 -18.293 -3.501 1.00 93.56 150 TYR A C 1
ATOM 1142 O O . TYR A 1 150 ? 3.672 -18.525 -4.019 1.00 93.56 150 TYR A O 1
ATOM 1150 N N . SER A 1 151 ? 5.898 -18.834 -3.938 1.00 94.12 151 SER A N 1
ATOM 1151 C CA . SER A 1 151 ? 5.992 -19.710 -5.113 1.00 94.12 151 SER A CA 1
ATOM 1152 C C . SER A 1 151 ? 5.287 -21.058 -4.962 1.00 94.12 151 SER A C 1
ATOM 1154 O O . SER A 1 151 ? 5.088 -21.753 -5.952 1.00 94.12 151 SER A O 1
ATOM 1156 N N . GLY A 1 152 ? 4.887 -21.434 -3.743 1.00 95.44 152 GLY A N 1
ATOM 1157 C CA . GLY A 1 152 ? 4.071 -22.620 -3.483 1.00 95.44 152 GLY A CA 1
ATOM 1158 C C . GLY A 1 152 ? 2.562 -22.359 -3.520 1.00 95.44 152 GLY A C 1
ATOM 1159 O O . GLY A 1 152 ? 1.788 -23.262 -3.204 1.00 95.44 152 GLY A O 1
ATOM 1160 N N . LEU A 1 153 ? 2.127 -21.134 -3.828 1.00 96.81 153 LEU A N 1
ATOM 1161 C CA . LEU A 1 153 ? 0.713 -20.777 -3.858 1.00 96.81 153 LEU A CA 1
ATOM 1162 C C . LEU A 1 153 ? 0.069 -21.064 -5.219 1.00 96.81 153 LEU A C 1
ATOM 1164 O O . LEU A 1 153 ? 0.705 -21.105 -6.262 1.00 96.81 153 LEU A O 1
ATOM 1168 N N . SER A 1 154 ? -1.247 -21.227 -5.167 1.00 97.19 154 SER A N 1
ATOM 1169 C CA . SER A 1 154 ? -2.193 -21.241 -6.279 1.00 97.19 154 SER A CA 1
ATOM 1170 C C . SER A 1 154 ? -3.318 -20.242 -5.998 1.00 97.19 154 SER A C 1
ATOM 1172 O O . SER A 1 154 ? -3.483 -19.802 -4.852 1.00 97.19 154 SER A O 1
ATOM 1174 N N . ASP A 1 155 ? -4.162 -19.963 -6.991 1.00 97.62 155 ASP A N 1
ATOM 1175 C CA . ASP A 1 155 ? -5.367 -19.140 -6.826 1.00 97.62 155 ASP A CA 1
ATOM 1176 C C . ASP A 1 155 ? -6.232 -19.607 -5.650 1.00 97.62 155 ASP A C 1
ATOM 1178 O O . ASP A 1 155 ? -6.649 -18.810 -4.806 1.00 97.62 155 ASP A O 1
ATOM 1182 N N . VAL A 1 156 ? -6.449 -20.922 -5.550 1.00 98.00 156 VAL A N 1
ATOM 1183 C CA . VAL A 1 156 ? -7.281 -21.530 -4.505 1.00 98.00 156 VAL A CA 1
ATOM 1184 C C . VAL A 1 156 ? -6.667 -21.299 -3.128 1.00 98.00 156 VAL A C 1
ATOM 1186 O O . VAL A 1 156 ? -7.349 -20.824 -2.217 1.00 98.00 15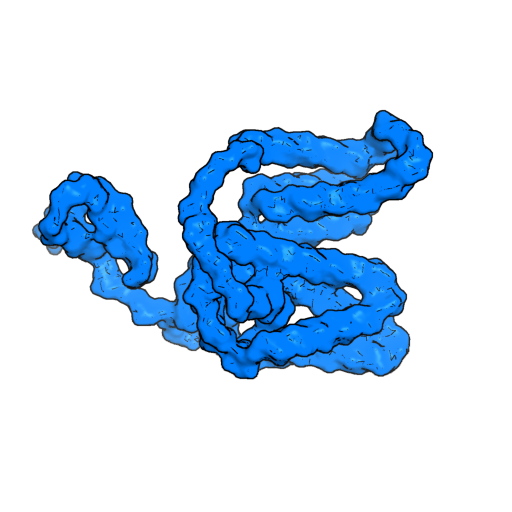6 VAL A O 1
ATOM 1189 N N . THR A 1 157 ? -5.375 -21.591 -2.962 1.00 97.88 157 THR A N 1
ATOM 1190 C CA . THR A 1 157 ? -4.700 -21.417 -1.667 1.00 97.88 157 THR A CA 1
ATOM 1191 C C . THR A 1 157 ? -4.538 -19.944 -1.300 1.00 97.88 157 THR A C 1
ATOM 1193 O O . THR A 1 157 ? -4.602 -19.608 -0.120 1.00 97.88 157 THR A O 1
ATOM 1196 N N . ALA A 1 158 ? -4.373 -19.049 -2.280 1.00 97.69 158 ALA A N 1
ATOM 1197 C CA . ALA A 1 158 ? -4.293 -17.611 -2.050 1.00 97.69 158 ALA A CA 1
ATOM 1198 C C . ALA A 1 158 ? -5.633 -17.045 -1.557 1.00 97.69 158 ALA A C 1
ATOM 1200 O O . ALA A 1 158 ? -5.670 -16.325 -0.556 1.00 97.69 158 ALA A O 1
ATOM 1201 N N . VAL A 1 159 ? -6.743 -17.414 -2.204 1.00 98.25 159 VAL A N 1
ATOM 1202 C CA . VAL A 1 159 ? -8.093 -17.012 -1.778 1.00 98.25 159 VAL A CA 1
ATOM 1203 C C . VAL A 1 159 ? -8.424 -17.596 -0.405 1.00 98.25 159 VAL A C 1
ATOM 1205 O O . VAL A 1 159 ? -8.887 -16.865 0.472 1.00 98.25 159 VAL A O 1
ATOM 1208 N N . ALA A 1 160 ? -8.141 -18.883 -0.183 1.00 98.25 160 ALA A N 1
ATOM 1209 C CA . ALA A 1 160 ? -8.366 -19.532 1.106 1.00 98.25 160 ALA A CA 1
ATOM 1210 C C . ALA A 1 160 ? -7.529 -18.889 2.224 1.00 98.25 160 ALA A C 1
ATOM 1212 O O . ALA A 1 160 ? -8.061 -18.560 3.285 1.00 98.25 160 ALA A O 1
ATOM 1213 N N . GLY A 1 161 ? -6.240 -18.639 1.978 1.00 97.56 161 GLY A N 1
ATOM 1214 C CA . GLY A 1 161 ? -5.343 -17.981 2.927 1.00 97.56 161 GLY A CA 1
ATOM 1215 C C . GLY A 1 161 ? -5.802 -16.566 3.279 1.00 97.56 161 GLY A C 1
ATOM 1216 O O . GLY A 1 161 ? -5.845 -16.204 4.456 1.00 97.56 161 GLY A O 1
ATOM 1217 N N . LEU A 1 162 ? -6.231 -15.785 2.282 1.00 97.62 162 LEU A N 1
ATOM 1218 C CA . LEU A 1 162 ? -6.779 -14.448 2.507 1.00 97.62 162 LEU A CA 1
ATOM 1219 C C . LEU A 1 162 ? -8.094 -14.493 3.298 1.00 97.62 162 LEU A C 1
ATOM 1221 O O . LEU A 1 162 ? -8.291 -13.671 4.194 1.00 97.62 162 LEU A O 1
ATOM 1225 N N . ALA A 1 163 ? -8.974 -15.457 3.015 1.00 98.00 163 ALA A N 1
ATOM 1226 C CA . ALA A 1 163 ? -10.219 -15.644 3.755 1.00 98.00 163 ALA A CA 1
ATOM 1227 C C . ALA A 1 163 ? -9.961 -16.004 5.228 1.00 98.00 163 ALA A C 1
ATOM 1229 O O . ALA A 1 163 ? -10.588 -15.426 6.117 1.00 98.00 163 ALA A O 1
ATOM 1230 N N . VAL A 1 164 ? -8.999 -16.894 5.501 1.00 98.06 164 VAL A N 1
ATOM 1231 C CA . VAL A 1 164 ? -8.571 -17.235 6.868 1.00 98.06 164 VAL A CA 1
ATOM 1232 C C . VAL A 1 164 ? -7.999 -16.008 7.573 1.00 98.06 164 VAL A C 1
ATOM 1234 O O . VAL A 1 164 ? -8.430 -15.686 8.680 1.00 98.06 164 VAL A O 1
ATOM 1237 N N . LEU A 1 165 ? -7.087 -15.277 6.926 1.00 97.62 165 LEU A N 1
ATOM 1238 C CA . LEU A 1 165 ? -6.492 -14.064 7.487 1.00 97.62 165 LEU A CA 1
ATOM 1239 C C . LEU A 1 165 ? -7.563 -13.014 7.821 1.00 97.62 165 LEU A C 1
ATOM 1241 O O . LEU A 1 165 ? -7.578 -12.477 8.930 1.00 97.62 165 LEU A O 1
ATOM 1245 N N . ALA A 1 166 ? -8.488 -12.752 6.894 1.00 97.75 166 ALA A N 1
ATOM 1246 C CA . ALA A 1 166 ? -9.586 -11.811 7.089 1.00 97.75 166 ALA A CA 1
ATOM 1247 C C . ALA A 1 166 ? -10.551 -12.270 8.193 1.00 97.75 166 ALA A C 1
ATOM 1249 O O . ALA A 1 166 ? -10.961 -11.457 9.023 1.00 97.75 166 ALA A O 1
ATOM 1250 N N . GLY A 1 167 ? -10.879 -13.564 8.247 1.00 98.31 167 GLY A N 1
ATOM 1251 C CA . GLY A 1 167 ? -11.739 -14.152 9.274 1.00 98.31 167 GLY A CA 1
ATOM 1252 C C . GLY A 1 167 ? -11.132 -14.051 10.673 1.00 98.31 167 GLY A C 1
ATOM 1253 O O . GLY A 1 167 ? -11.799 -13.593 11.605 1.00 98.31 167 GLY A O 1
ATOM 1254 N N . VAL A 1 168 ? -9.847 -14.391 10.818 1.00 98.19 168 VAL A N 1
ATOM 1255 C CA . VAL A 1 168 ? -9.104 -14.238 12.077 1.00 98.19 168 VAL A CA 1
ATOM 1256 C C . VAL A 1 168 ? -9.039 -12.766 12.477 1.00 98.19 168 VAL A C 1
ATOM 1258 O O . VAL A 1 168 ? -9.392 -12.425 13.606 1.00 98.19 168 VAL A O 1
ATOM 1261 N N . ALA A 1 169 ? -8.665 -11.873 11.558 1.00 97.94 169 ALA A N 1
ATOM 1262 C CA . ALA A 1 169 ? -8.587 -10.442 11.838 1.00 97.94 169 ALA A CA 1
ATOM 1263 C C . ALA A 1 169 ? -9.948 -9.857 12.266 1.00 97.94 169 ALA A C 1
ATOM 1265 O O . ALA A 1 169 ? -10.037 -9.094 13.235 1.00 97.94 169 ALA A O 1
ATOM 1266 N N . TRP A 1 170 ? -11.033 -10.268 11.606 1.00 97.94 170 TRP A N 1
ATOM 1267 C CA . TRP A 1 170 ? -12.395 -9.879 11.964 1.00 97.94 170 TRP A CA 1
ATOM 1268 C C . TRP A 1 170 ? -12.796 -10.389 13.352 1.00 97.94 170 TRP A C 1
ATOM 1270 O O . TRP A 1 170 ? -13.350 -9.639 14.159 1.00 97.94 170 TRP A O 1
ATOM 1280 N N . TRP A 1 171 ? -12.484 -11.647 13.670 1.00 98.06 171 TRP A N 1
ATOM 1281 C CA . TRP A 1 171 ? -12.782 -12.234 14.975 1.00 98.06 171 TRP A CA 1
ATOM 1282 C C . TRP A 1 171 ? -11.984 -11.588 16.117 1.00 98.06 171 TRP A C 1
ATOM 1284 O O . TRP A 1 171 ? -12.544 -11.362 17.197 1.00 98.06 171 TRP A O 1
ATOM 1294 N N . LEU A 1 172 ? -10.711 -11.251 15.882 1.00 97.75 172 LEU A N 1
ATOM 1295 C CA . LEU A 1 172 ? -9.854 -10.556 16.849 1.00 97.75 172 LEU A CA 1
ATOM 1296 C C . LEU A 1 172 ? -10.329 -9.123 17.119 1.00 97.75 172 LEU A C 1
ATOM 1298 O O . LEU A 1 172 ? -10.276 -8.661 18.258 1.00 97.75 172 LEU A O 1
ATOM 1302 N N . THR A 1 173 ? -10.843 -8.434 16.098 1.00 97.44 173 THR A N 1
ATOM 1303 C CA . THR A 1 173 ? -11.347 -7.054 16.221 1.00 97.44 173 THR A CA 1
ATOM 1304 C C . THR A 1 173 ? -12.812 -6.961 16.650 1.00 97.44 173 THR A C 1
ATOM 1306 O O . THR A 1 173 ? -13.278 -5.874 16.994 1.00 97.44 173 THR A O 1
ATOM 1309 N N . ALA A 1 174 ? -13.553 -8.073 16.698 1.00 95.69 174 ALA A N 1
ATOM 1310 C CA . ALA A 1 174 ? -14.974 -8.094 17.053 1.00 95.69 174 ALA A CA 1
ATOM 1311 C C . ALA A 1 174 ? -15.343 -7.372 18.375 1.00 95.69 174 ALA A C 1
ATOM 1313 O O . ALA A 1 174 ? -16.378 -6.701 18.385 1.00 95.69 174 ALA A O 1
ATOM 1314 N N . PRO A 1 175 ? -14.543 -7.434 19.464 1.00 92.75 175 PRO A N 1
ATOM 1315 C CA . PRO A 1 175 ? -14.819 -6.685 20.699 1.00 92.75 175 PRO A CA 1
ATOM 1316 C C . PRO A 1 175 ? -14.716 -5.163 20.563 1.00 92.75 175 PRO A C 1
ATOM 1318 O O . PRO A 1 175 ? -15.317 -4.434 21.347 1.00 92.75 175 PRO A O 1
ATOM 1321 N N . ALA A 1 176 ? -13.913 -4.677 19.616 1.00 92.06 176 ALA A N 1
ATOM 1322 C CA . ALA A 1 176 ? -13.502 -3.285 19.524 1.00 92.06 176 ALA A CA 1
ATOM 1323 C C . ALA A 1 176 ? -13.996 -2.682 18.205 1.00 92.06 176 ALA A C 1
ATOM 1325 O O . ALA A 1 176 ? -13.324 -2.709 17.175 1.00 92.06 176 ALA A O 1
ATOM 1326 N N . SER A 1 177 ? -15.200 -2.105 18.237 1.00 91.94 177 SER A N 1
ATOM 1327 C CA . SER A 1 177 ? -15.881 -1.589 17.042 1.00 91.94 177 SER A CA 1
ATOM 1328 C C . SER A 1 177 ? -15.055 -0.564 16.251 1.00 91.94 177 SER A C 1
ATOM 1330 O O . SER A 1 177 ? -15.117 -0.557 15.020 1.00 91.94 177 SER A O 1
ATOM 1332 N N . ASN A 1 178 ? -14.260 0.266 16.933 1.00 93.06 178 ASN A N 1
ATOM 1333 C CA . ASN A 1 178 ? -13.360 1.232 16.300 1.00 93.06 178 ASN A CA 1
ATOM 1334 C C . ASN A 1 178 ? -12.174 0.554 15.602 1.00 93.06 178 ASN A C 1
ATOM 1336 O O . ASN A 1 178 ? -11.897 0.892 14.452 1.00 93.06 178 ASN A O 1
ATOM 1340 N N . ASP A 1 179 ? -11.530 -0.426 16.244 1.00 95.06 179 ASP A N 1
ATOM 1341 C CA . ASP A 1 179 ? -10.425 -1.185 15.643 1.00 95.06 179 ASP A CA 1
ATOM 1342 C C . ASP A 1 179 ? -10.916 -1.966 14.422 1.00 95.06 179 ASP A C 1
ATOM 1344 O O . ASP A 1 179 ? -10.287 -1.928 13.369 1.00 95.06 179 ASP A O 1
ATOM 1348 N N . ARG A 1 180 ? -12.101 -2.583 14.508 1.00 95.88 180 ARG A N 1
ATOM 1349 C CA . ARG A 1 180 ? -12.731 -3.277 13.377 1.00 95.88 180 ARG A CA 1
ATOM 1350 C C . ARG A 1 180 ? -12.996 -2.344 12.198 1.00 95.88 180 ARG A C 1
ATOM 1352 O O . ARG A 1 180 ? -12.736 -2.708 11.056 1.00 95.88 180 ARG A O 1
ATOM 1359 N N . ARG A 1 181 ? -13.502 -1.131 12.454 1.00 94.25 181 ARG A N 1
ATOM 1360 C CA . ARG A 1 181 ? -13.711 -0.113 11.407 1.00 94.25 181 ARG A CA 1
ATOM 1361 C C . ARG A 1 181 ? -12.392 0.334 10.787 1.00 94.25 181 ARG A C 1
ATOM 1363 O O . ARG A 1 181 ? -12.338 0.501 9.575 1.00 94.25 181 ARG A O 1
ATOM 1370 N N . LEU A 1 182 ? -11.354 0.534 11.599 1.00 94.69 182 LEU A N 1
ATOM 1371 C CA . LEU A 1 182 ? -10.032 0.925 11.115 1.00 94.69 182 LEU A CA 1
ATOM 1372 C C . LEU A 1 182 ? -9.395 -0.186 10.272 1.00 94.69 182 LEU A C 1
ATOM 1374 O O . LEU A 1 182 ? -8.917 0.094 9.179 1.00 94.69 182 LEU A O 1
ATOM 1378 N N . MET A 1 183 ? -9.456 -1.433 10.742 1.00 96.56 183 MET A N 1
ATOM 1379 C CA . MET A 1 183 ? -8.994 -2.621 10.023 1.00 96.56 183 MET A CA 1
ATOM 1380 C C . MET A 1 183 ? -9.736 -2.788 8.692 1.00 96.56 183 MET A C 1
ATOM 1382 O O . MET A 1 183 ? -9.100 -2.942 7.655 1.00 96.56 183 MET A O 1
ATOM 1386 N N . ALA A 1 184 ? -11.070 -2.690 8.694 1.00 96.25 184 ALA A N 1
ATOM 1387 C CA . ALA A 1 184 ? -11.872 -2.784 7.475 1.00 96.25 184 ALA A CA 1
ATOM 1388 C C . ALA A 1 184 ? -11.575 -1.637 6.497 1.00 96.25 184 ALA A C 1
ATOM 1390 O O . ALA A 1 184 ? -11.494 -1.863 5.293 1.00 96.25 184 ALA A O 1
ATOM 1391 N N . ALA A 1 185 ? -11.371 -0.415 7.000 1.00 95.50 185 ALA A N 1
ATOM 1392 C CA . ALA A 1 185 ? -10.982 0.720 6.169 1.00 95.50 185 ALA A CA 1
ATOM 1393 C C . ALA A 1 185 ? -9.583 0.528 5.564 1.00 95.50 185 ALA A C 1
ATOM 1395 O O . ALA A 1 185 ? -9.408 0.786 4.378 1.00 95.50 185 ALA A O 1
ATOM 1396 N N . ALA A 1 186 ? -8.612 0.041 6.343 1.00 96.56 186 ALA A N 1
ATOM 1397 C CA . ALA A 1 186 ? -7.271 -0.264 5.849 1.00 96.56 186 ALA A CA 1
ATOM 1398 C C . ALA A 1 186 ? -7.311 -1.354 4.767 1.00 96.56 186 ALA A C 1
ATOM 1400 O O . ALA A 1 186 ? -6.790 -1.135 3.678 1.00 96.56 186 ALA A O 1
ATOM 1401 N N . GLY A 1 187 ? -7.997 -2.475 5.016 1.00 96.44 187 GLY A N 1
ATOM 1402 C CA . GLY A 1 187 ? -8.150 -3.553 4.032 1.00 96.44 187 GLY A CA 1
ATOM 1403 C C . GLY A 1 187 ? -8.890 -3.110 2.766 1.00 96.44 187 GLY A C 1
ATOM 1404 O O . GLY A 1 187 ? -8.449 -3.406 1.660 1.00 96.44 187 GLY A O 1
ATOM 1405 N N . GLY A 1 188 ? -9.967 -2.331 2.907 1.00 96.75 188 GLY A N 1
ATOM 1406 C CA . GLY A 1 188 ? -10.716 -1.791 1.770 1.00 96.75 188 GLY A CA 1
ATOM 1407 C C . GLY A 1 188 ? -9.892 -0.825 0.917 1.00 96.75 188 GLY A C 1
ATOM 1408 O O . GLY A 1 188 ? -9.934 -0.898 -0.308 1.00 96.75 188 GLY A O 1
ATOM 1409 N N . VAL A 1 189 ? -9.095 0.042 1.548 1.00 96.50 189 VAL A N 1
ATOM 1410 C CA . VAL A 1 189 ? -8.165 0.922 0.828 1.00 96.50 189 VAL A CA 1
ATOM 1411 C C . VAL A 1 189 ? -7.026 0.127 0.182 1.00 96.50 189 VAL A C 1
ATOM 1413 O O . VAL A 1 189 ? -6.658 0.428 -0.951 1.00 96.50 189 VAL A O 1
ATOM 1416 N N . GLY A 1 190 ? -6.494 -0.896 0.856 1.00 96.25 190 GLY A N 1
ATOM 1417 C CA . GLY A 1 190 ? -5.487 -1.799 0.293 1.00 96.25 190 GLY A CA 1
ATOM 1418 C C . GLY A 1 190 ? -5.986 -2.504 -0.971 1.00 96.25 190 GLY A C 1
ATOM 1419 O O . GLY A 1 190 ? -5.295 -2.491 -1.988 1.00 96.25 190 GLY A O 1
ATOM 1420 N N . LEU A 1 191 ? -7.217 -3.026 -0.943 1.00 96.81 191 LEU A N 1
ATOM 1421 C CA . LEU A 1 191 ? -7.871 -3.627 -2.109 1.00 96.81 191 LEU A CA 1
ATOM 1422 C C . LEU A 1 191 ? -8.133 -2.597 -3.217 1.00 96.81 191 LEU A C 1
ATOM 1424 O O . LEU A 1 191 ? -7.878 -2.871 -4.385 1.00 96.81 191 LEU A O 1
ATOM 1428 N N . TYR A 1 192 ? -8.595 -1.393 -2.870 1.00 96.44 192 TYR A N 1
ATOM 1429 C CA . TYR A 1 192 ? -8.749 -0.305 -3.839 1.00 96.44 192 TYR A CA 1
ATOM 1430 C C . TYR A 1 192 ? -7.419 0.029 -4.530 1.00 96.44 192 TYR A C 1
ATOM 1432 O O . TYR A 1 192 ? -7.376 0.135 -5.754 1.00 96.44 192 TYR A O 1
ATOM 1440 N N . ALA A 1 193 ? -6.330 0.143 -3.767 1.00 95.44 193 ALA A N 1
ATOM 1441 C CA . ALA A 1 193 ? -5.000 0.400 -4.307 1.00 95.44 193 ALA A CA 1
ATOM 1442 C C . ALA A 1 193 ? -4.539 -0.728 -5.242 1.00 95.44 193 ALA A C 1
ATOM 1444 O O . ALA A 1 193 ? -4.004 -0.448 -6.310 1.00 95.44 193 ALA A O 1
ATOM 1445 N N . ALA A 1 194 ? -4.795 -1.986 -4.873 1.00 95.38 194 ALA A N 1
ATOM 1446 C CA . ALA A 1 194 ? -4.495 -3.151 -5.700 1.00 95.38 194 ALA A CA 1
ATOM 1447 C C . ALA A 1 194 ? -5.218 -3.110 -7.053 1.00 95.38 194 ALA A C 1
ATOM 1449 O O . ALA A 1 194 ? -4.585 -3.199 -8.105 1.00 95.38 194 ALA A O 1
ATOM 1450 N N . VAL A 1 195 ? -6.539 -2.909 -7.028 1.00 95.88 195 VAL A N 1
ATOM 1451 C CA . VAL A 1 195 ? -7.361 -2.815 -8.242 1.00 95.88 195 VAL A CA 1
ATOM 1452 C C . VAL A 1 195 ? -6.910 -1.640 -9.106 1.00 95.88 195 VAL A C 1
ATOM 1454 O O . VAL A 1 195 ? -6.717 -1.800 -10.310 1.00 95.88 195 VAL A O 1
ATOM 1457 N N . ALA A 1 196 ? -6.681 -0.472 -8.500 1.00 93.81 196 ALA A N 1
ATOM 1458 C CA . ALA A 1 196 ? -6.202 0.703 -9.217 1.00 93.81 196 ALA A CA 1
ATOM 1459 C C . ALA A 1 196 ? -4.846 0.449 -9.894 1.00 93.81 196 ALA A C 1
ATOM 1461 O O . ALA A 1 196 ? -4.664 0.835 -11.046 1.00 93.81 196 ALA A O 1
ATOM 1462 N N . THR A 1 197 ? -3.919 -0.247 -9.229 1.00 92.75 197 THR A N 1
ATOM 1463 C CA . THR A 1 197 ? -2.627 -0.628 -9.816 1.00 92.75 197 THR A CA 1
ATOM 1464 C C . THR A 1 197 ? -2.804 -1.497 -11.060 1.00 92.75 197 THR A C 1
ATOM 1466 O O . THR A 1 197 ? -2.181 -1.202 -12.080 1.00 92.75 197 THR A O 1
ATOM 1469 N N . VAL A 1 198 ? -3.672 -2.513 -11.020 1.00 93.38 198 VAL A N 1
ATOM 1470 C CA . VAL A 1 198 ? -3.932 -3.391 -12.177 1.00 93.38 198 VAL A CA 1
ATOM 1471 C C . VAL A 1 198 ? -4.585 -2.624 -13.327 1.00 93.38 198 VAL A C 1
ATOM 1473 O O . VAL A 1 198 ? -4.148 -2.744 -14.469 1.00 93.38 198 VAL A O 1
ATOM 1476 N N . VAL A 1 199 ? -5.578 -1.778 -13.034 1.00 91.75 199 VAL A N 1
ATOM 1477 C CA . VAL A 1 199 ? -6.281 -0.972 -14.049 1.00 91.75 199 VAL A CA 1
ATOM 1478 C C . VAL A 1 199 ? -5.353 0.053 -14.699 1.00 91.75 199 VAL A C 1
ATOM 1480 O O . VAL A 1 199 ? -5.372 0.232 -15.914 1.00 91.75 199 VAL A O 1
ATOM 1483 N N . MET A 1 200 ? -4.519 0.733 -13.911 1.00 89.25 200 MET A N 1
ATOM 1484 C CA . MET A 1 200 ? -3.611 1.762 -14.424 1.00 89.25 200 MET A CA 1
ATOM 1485 C C . MET A 1 200 ? -2.366 1.177 -15.104 1.00 89.25 200 MET A C 1
ATOM 1487 O O . MET A 1 200 ? -1.676 1.900 -15.827 1.00 89.25 200 MET A O 1
ATOM 1491 N N . ARG A 1 201 ? -2.054 -0.104 -14.866 1.00 88.94 201 ARG A N 1
ATOM 1492 C CA . ARG A 1 201 ? -0.877 -0.802 -15.405 1.00 88.94 201 ARG A CA 1
ATOM 1493 C C . ARG A 1 201 ? -1.241 -2.224 -15.869 1.00 88.94 201 ARG A C 1
ATOM 1495 O O . ARG A 1 201 ? -0.721 -3.196 -15.316 1.00 88.94 201 ARG A O 1
ATOM 1502 N N . PRO A 1 202 ? -2.077 -2.376 -16.908 1.00 89.12 202 PRO A N 1
ATOM 1503 C CA . PRO A 1 202 ? -2.587 -3.688 -17.315 1.00 89.12 202 PRO A CA 1
ATOM 1504 C C . PRO A 1 202 ? -1.481 -4.652 -17.775 1.00 89.12 202 PRO A C 1
ATOM 1506 O O . PRO A 1 202 ? -1.579 -5.858 -17.538 1.00 89.12 202 PRO A O 1
ATOM 1509 N N . GLY A 1 203 ? -0.373 -4.129 -18.319 1.00 88.06 203 GLY A N 1
ATOM 1510 C CA . GLY A 1 203 ? 0.813 -4.913 -18.682 1.00 88.06 203 GLY A CA 1
ATOM 1511 C C . GLY A 1 203 ? 1.471 -5.675 -17.520 1.00 88.06 203 GLY A C 1
ATOM 1512 O O . GLY A 1 203 ? 2.176 -6.648 -17.777 1.00 88.06 203 GLY A O 1
ATOM 1513 N N . LEU A 1 204 ? 1.207 -5.312 -16.252 1.00 88.81 204 LEU A N 1
ATOM 1514 C CA . LEU A 1 204 ? 1.706 -6.066 -15.092 1.00 88.81 204 LEU A CA 1
ATOM 1515 C C . LEU A 1 204 ? 1.232 -7.520 -15.116 1.00 88.81 204 LEU A C 1
ATOM 1517 O O . LEU A 1 204 ? 2.023 -8.414 -14.845 1.00 88.81 204 LEU A O 1
ATOM 1521 N N . THR A 1 205 ? -0.018 -7.760 -15.518 1.00 91.69 205 THR A N 1
ATOM 1522 C CA . THR A 1 205 ? -0.611 -9.108 -15.559 1.00 91.69 205 THR A CA 1
ATOM 1523 C C . THR A 1 205 ? 0.023 -10.038 -16.594 1.00 91.69 205 THR A C 1
ATOM 1525 O O . THR A 1 205 ? -0.230 -11.231 -16.567 1.00 91.69 205 THR A O 1
ATOM 1528 N N . ARG A 1 206 ? 0.856 -9.531 -17.513 1.00 87.81 206 ARG A N 1
ATOM 1529 C CA . ARG A 1 206 ? 1.589 -10.374 -18.476 1.00 87.81 206 ARG A CA 1
ATOM 1530 C C . ARG A 1 206 ? 2.913 -10.902 -17.945 1.00 87.81 206 ARG A C 1
ATOM 1532 O O . ARG A 1 206 ? 3.432 -11.856 -18.509 1.00 87.81 206 ARG A O 1
ATOM 1539 N N . VAL A 1 207 ? 3.466 -10.219 -16.947 1.00 87.38 207 VAL A N 1
ATOM 1540 C CA . VAL A 1 207 ? 4.737 -10.571 -16.302 1.00 87.38 207 VAL A CA 1
ATOM 1541 C C . VAL A 1 207 ? 4.489 -11.470 -15.087 1.00 87.38 207 VAL A C 1
ATOM 1543 O O . VAL A 1 207 ? 5.417 -12.094 -14.589 1.00 87.38 207 VAL A O 1
ATOM 1546 N N . LEU A 1 208 ? 3.238 -11.539 -14.618 1.00 90.31 208 LEU A N 1
ATOM 1547 C CA . LEU A 1 208 ? 2.803 -12.559 -13.674 1.00 90.31 208 LEU A CA 1
ATOM 1548 C C . LEU A 1 208 ? 2.834 -13.928 -14.354 1.00 90.31 208 LEU A C 1
ATOM 1550 O O . LEU A 1 208 ? 2.498 -14.047 -15.534 1.00 90.31 208 LEU A O 1
ATOM 1554 N N . ASP A 1 209 ? 3.294 -14.913 -13.598 1.00 88.19 209 ASP A N 1
ATOM 1555 C CA . ASP A 1 209 ? 3.645 -16.243 -14.088 1.00 88.19 209 ASP A CA 1
ATOM 1556 C C . ASP A 1 209 ? 3.233 -17.293 -13.049 1.00 88.19 209 ASP A C 1
ATOM 1558 O O . ASP A 1 209 ? 4.046 -18.085 -12.575 1.00 88.19 209 ASP A O 1
ATOM 1562 N N . GLY A 1 210 ? 1.976 -17.225 -12.597 1.00 91.38 210 GLY A N 1
ATOM 1563 C CA . GLY A 1 210 ? 1.416 -18.195 -11.660 1.00 91.38 210 GLY A CA 1
ATOM 1564 C C . GLY A 1 210 ? 2.251 -18.353 -10.390 1.00 91.38 210 GLY A C 1
ATOM 1565 O O . GLY A 1 210 ? 2.654 -19.463 -10.051 1.00 91.38 210 GLY A O 1
ATOM 1566 N N . TYR A 1 211 ? 2.496 -17.251 -9.678 1.00 92.25 211 TYR A N 1
ATOM 1567 C CA . TYR A 1 211 ? 3.198 -17.214 -8.385 1.00 92.25 211 TYR A CA 1
ATOM 1568 C C . TYR A 1 211 ? 4.711 -17.508 -8.418 1.00 92.25 211 TYR A C 1
ATOM 1570 O O . TYR A 1 211 ? 5.364 -17.414 -7.379 1.00 92.25 211 TYR A O 1
ATOM 1578 N N . SER A 1 212 ? 5.306 -17.804 -9.578 1.00 88.31 212 SER A N 1
ATOM 1579 C CA . SER A 1 212 ? 6.717 -18.218 -9.683 1.00 88.31 212 SER A CA 1
ATOM 1580 C C . SER A 1 212 ? 7.726 -17.104 -9.360 1.00 88.31 212 SER A C 1
ATOM 1582 O O . SER A 1 212 ? 8.815 -17.371 -8.853 1.00 88.31 212 SER A O 1
ATOM 1584 N N . THR A 1 213 ? 7.366 -15.848 -9.630 1.00 81.50 213 THR A N 1
ATOM 1585 C CA . THR A 1 213 ? 8.266 -14.692 -9.532 1.00 81.50 213 THR A CA 1
ATOM 1586 C C . THR A 1 213 ? 7.902 -13.775 -8.368 1.00 81.50 213 THR A C 1
ATOM 1588 O O . THR A 1 213 ? 6.731 -13.549 -8.089 1.00 81.50 213 THR A O 1
ATOM 1591 N N . THR A 1 214 ? 8.878 -13.162 -7.702 1.00 76.56 214 THR A N 1
ATOM 1592 C CA . THR A 1 214 ? 8.636 -12.031 -6.776 1.00 76.56 214 THR A CA 1
ATOM 1593 C C . THR A 1 214 ? 8.914 -10.681 -7.442 1.00 76.56 214 THR A C 1
ATOM 1595 O O . THR A 1 214 ? 8.735 -9.618 -6.848 1.00 76.56 214 THR A O 1
ATOM 1598 N N . MET A 1 215 ? 9.327 -10.694 -8.711 1.00 70.50 215 MET A N 1
ATOM 1599 C CA . MET A 1 215 ? 9.480 -9.477 -9.492 1.00 70.50 215 MET A CA 1
ATOM 1600 C C . MET A 1 215 ? 8.117 -8.767 -9.542 1.00 70.50 215 MET A C 1
ATOM 1602 O O . MET A 1 215 ? 7.086 -9.419 -9.661 1.00 70.50 215 MET A O 1
ATOM 1606 N N . LEU A 1 216 ? 8.113 -7.428 -9.475 1.00 82.06 216 LEU A N 1
ATOM 1607 C CA . LEU A 1 216 ? 6.934 -6.527 -9.491 1.00 82.06 216 LEU A CA 1
ATOM 1608 C C . LEU A 1 216 ? 6.321 -6.144 -8.133 1.00 82.06 216 LEU A C 1
ATOM 1610 O O . LEU A 1 216 ? 5.510 -5.214 -8.106 1.00 82.06 216 LEU A O 1
ATOM 1614 N N . ASP A 1 217 ? 6.759 -6.707 -7.006 1.00 81.81 217 ASP A N 1
ATOM 1615 C CA . ASP A 1 217 ? 6.188 -6.359 -5.687 1.00 81.81 217 ASP A CA 1
ATOM 1616 C C . ASP A 1 217 ? 6.340 -4.872 -5.327 1.00 81.81 217 ASP A C 1
ATOM 1618 O O . ASP A 1 217 ? 5.551 -4.295 -4.575 1.00 81.81 217 ASP A O 1
ATOM 1622 N N . ARG A 1 218 ? 7.297 -4.187 -5.964 1.00 84.62 218 ARG A N 1
ATOM 1623 C CA . ARG A 1 218 ? 7.462 -2.727 -5.899 1.00 84.62 218 ARG A CA 1
ATOM 1624 C C . ARG A 1 218 ? 6.198 -1.927 -6.244 1.00 84.62 218 ARG A C 1
ATOM 1626 O O . ARG A 1 218 ? 6.043 -0.826 -5.723 1.00 84.62 218 ARG A O 1
ATOM 1633 N N . TYR A 1 219 ? 5.312 -2.449 -7.096 1.00 88.62 219 TYR A N 1
ATOM 1634 C CA . TYR A 1 219 ? 4.055 -1.782 -7.465 1.00 88.62 219 TYR A CA 1
ATOM 1635 C C . TYR A 1 219 ? 2.940 -2.008 -6.438 1.00 88.62 219 TYR A C 1
ATOM 1637 O O . TYR A 1 219 ? 1.989 -1.232 -6.381 1.00 88.62 219 TYR A O 1
ATOM 1645 N N . TYR A 1 220 ? 3.085 -3.031 -5.594 1.00 90.88 220 TYR A N 1
ATOM 1646 C CA . TYR A 1 220 ? 2.131 -3.400 -4.550 1.00 90.88 220 TYR A CA 1
ATOM 1647 C C . TYR A 1 220 ? 2.568 -2.949 -3.153 1.00 90.88 220 TYR A C 1
ATOM 1649 O O . TYR A 1 220 ? 1.863 -3.179 -2.174 1.00 90.88 220 TYR A O 1
ATOM 1657 N N . TYR A 1 221 ? 3.689 -2.227 -3.050 1.00 88.25 221 TYR A N 1
ATOM 1658 C CA . TYR A 1 221 ? 4.186 -1.671 -1.791 1.00 88.25 221 TYR A CA 1
ATOM 1659 C C . TYR A 1 221 ? 3.114 -0.931 -0.986 1.00 88.25 221 TYR A C 1
ATOM 1661 O O . TYR A 1 221 ? 2.982 -1.145 0.217 1.00 88.25 221 TYR A O 1
ATOM 1669 N N . GLY A 1 222 ? 2.333 -0.074 -1.652 1.00 89.75 222 GLY A N 1
ATOM 1670 C CA . GLY A 1 222 ? 1.279 0.698 -0.999 1.00 89.75 222 GLY A CA 1
ATOM 1671 C C . GLY A 1 222 ? 0.217 -0.198 -0.359 1.00 89.75 222 GLY A C 1
ATOM 1672 O O . GLY A 1 222 ? -0.064 -0.047 0.827 1.00 89.75 222 GLY A O 1
ATOM 1673 N N . SER A 1 223 ? -0.331 -1.159 -1.110 1.00 93.44 223 SER A N 1
ATOM 1674 C CA . SER A 1 223 ? -1.320 -2.128 -0.611 1.00 93.44 223 SER A CA 1
ATOM 1675 C C . SER A 1 223 ? -0.760 -3.023 0.497 1.00 93.44 223 SER A C 1
ATOM 1677 O O . SER A 1 223 ? -1.443 -3.246 1.496 1.00 93.44 223 SER A O 1
ATOM 1679 N N . SER A 1 224 ? 0.506 -3.432 0.395 1.00 92.81 224 SER A N 1
ATOM 1680 C CA . SER A 1 224 ? 1.179 -4.223 1.427 1.00 92.81 224 SER A CA 1
ATOM 1681 C C . SER A 1 224 ? 1.240 -3.486 2.766 1.00 92.81 224 SER A C 1
ATOM 1683 O O . SER A 1 224 ? 0.937 -4.073 3.804 1.00 92.81 224 SER A O 1
ATOM 1685 N N . LEU A 1 225 ? 1.542 -2.179 2.763 1.00 93.50 225 LEU A N 1
ATOM 1686 C CA . LEU A 1 225 ? 1.518 -1.363 3.985 1.00 93.50 225 LEU A CA 1
ATOM 1687 C C . LEU A 1 225 ? 0.129 -1.332 4.636 1.00 93.50 225 LEU A C 1
ATOM 1689 O O . LEU A 1 225 ? 0.023 -1.417 5.861 1.00 93.50 225 LEU A O 1
ATOM 1693 N N . PHE A 1 226 ? -0.935 -1.234 3.832 1.00 95.75 226 PHE A N 1
ATOM 1694 C CA . PHE A 1 226 ? -2.307 -1.280 4.339 1.00 95.75 226 PHE A CA 1
ATOM 1695 C C . PHE A 1 226 ? -2.623 -2.606 5.018 1.00 95.75 226 PHE A C 1
ATOM 1697 O O . PHE A 1 226 ? -3.222 -2.607 6.095 1.00 95.75 226 PHE A O 1
ATOM 1704 N N . MET A 1 227 ? -2.188 -3.722 4.436 1.00 96.25 227 MET A N 1
ATOM 1705 C CA . MET A 1 227 ? -2.429 -5.032 5.028 1.00 96.25 227 MET A CA 1
ATOM 1706 C C . MET A 1 227 ? -1.607 -5.278 6.280 1.00 96.25 227 MET A C 1
ATOM 1708 O O . MET A 1 227 ? -2.157 -5.773 7.265 1.00 96.25 227 MET A O 1
ATOM 1712 N N . THR A 1 228 ? -0.340 -4.861 6.315 1.00 94.69 228 THR A N 1
ATOM 1713 C CA . THR A 1 228 ? 0.438 -4.909 7.557 1.00 94.69 228 THR A CA 1
ATOM 1714 C C . THR A 1 228 ? -0.221 -4.059 8.643 1.00 94.69 228 THR A C 1
ATOM 1716 O O . THR A 1 228 ? -0.359 -4.513 9.775 1.00 94.69 228 THR A O 1
ATOM 1719 N N . ALA A 1 229 ? -0.705 -2.856 8.316 1.00 94.94 229 ALA A N 1
ATOM 1720 C CA . ALA A 1 229 ? -1.426 -2.025 9.277 1.00 94.94 229 ALA A CA 1
ATOM 1721 C C . ALA A 1 229 ? -2.728 -2.687 9.762 1.00 94.94 229 ALA A C 1
ATOM 1723 O O . ALA A 1 229 ? -2.994 -2.688 10.965 1.00 94.94 229 ALA A O 1
ATOM 1724 N N . ALA A 1 230 ? -3.514 -3.290 8.864 1.00 96.69 230 ALA A N 1
ATOM 1725 C CA . ALA A 1 230 ? -4.725 -4.026 9.223 1.00 96.69 230 ALA A CA 1
ATOM 1726 C C . ALA A 1 230 ? -4.419 -5.202 10.169 1.00 96.69 230 ALA A C 1
ATOM 1728 O O . ALA A 1 230 ? -5.100 -5.363 11.185 1.00 96.69 230 ALA A O 1
ATOM 1729 N N . ALA A 1 231 ? -3.358 -5.965 9.891 1.00 96.88 231 ALA A N 1
ATOM 1730 C CA . ALA A 1 231 ? -2.893 -7.050 10.751 1.00 96.88 231 ALA A CA 1
ATOM 1731 C C . ALA A 1 231 ? -2.428 -6.537 12.124 1.00 96.88 231 ALA A C 1
ATOM 1733 O O . ALA A 1 231 ? -2.840 -7.080 13.148 1.00 96.88 231 ALA A O 1
ATOM 1734 N N . CYS A 1 232 ? -1.655 -5.447 12.174 1.00 96.38 232 CYS A N 1
ATOM 1735 C CA . CYS A 1 232 ? -1.228 -4.820 13.429 1.00 96.38 232 CYS A CA 1
ATOM 1736 C C . CYS A 1 232 ? -2.419 -4.360 14.281 1.00 96.38 232 CYS A C 1
ATOM 1738 O O . CYS A 1 232 ? -2.432 -4.579 15.494 1.00 96.38 232 CYS A O 1
ATOM 1740 N N . VAL A 1 233 ? -3.440 -3.755 13.662 1.00 96.88 233 VAL A N 1
ATOM 1741 C CA . VAL A 1 233 ? -4.679 -3.365 14.354 1.00 96.88 233 VAL A CA 1
ATOM 1742 C C . VAL A 1 233 ? -5.391 -4.596 14.915 1.00 96.88 233 VAL A C 1
ATOM 1744 O O . VAL A 1 233 ? -5.797 -4.583 16.078 1.00 96.88 233 VAL A O 1
ATOM 1747 N N . ALA A 1 234 ? -5.504 -5.673 14.133 1.00 98.12 234 ALA A N 1
ATOM 1748 C CA . ALA A 1 234 ? -6.159 -6.900 14.570 1.00 98.12 234 ALA A CA 1
ATOM 1749 C C . ALA A 1 234 ? -5.424 -7.599 15.722 1.00 98.12 234 ALA A C 1
ATOM 1751 O O . ALA A 1 234 ? -6.048 -7.937 16.730 1.00 98.12 234 ALA A O 1
ATOM 1752 N N . VAL A 1 235 ? -4.102 -7.752 15.619 1.00 98.00 235 VAL A N 1
ATOM 1753 C CA . VAL A 1 235 ? -3.268 -8.327 16.684 1.00 98.00 235 VAL A CA 1
ATOM 1754 C C . VAL A 1 235 ? -3.352 -7.470 17.948 1.00 98.00 235 VAL A C 1
ATOM 1756 O O . VAL A 1 235 ? -3.612 -7.995 19.028 1.00 98.00 235 VAL A O 1
ATOM 1759 N N . SER A 1 236 ? -3.230 -6.144 17.830 1.00 97.81 236 SER A N 1
ATOM 1760 C CA . SER A 1 236 ? -3.340 -5.226 18.972 1.00 97.81 236 SER A CA 1
ATOM 1761 C C . SER A 1 236 ? -4.714 -5.283 19.654 1.00 97.81 236 SER A C 1
ATOM 1763 O O . SER A 1 236 ? -4.808 -5.292 20.885 1.00 97.81 236 SER A O 1
ATOM 1765 N N . ALA A 1 237 ? -5.803 -5.361 18.883 1.00 97.31 237 ALA A N 1
ATOM 1766 C CA . ALA A 1 237 ? -7.150 -5.544 19.425 1.00 97.31 237 ALA A CA 1
ATOM 1767 C C . ALA A 1 237 ? -7.292 -6.887 20.163 1.00 97.31 237 ALA A C 1
ATOM 1769 O O . ALA A 1 237 ? -7.820 -6.933 21.277 1.00 97.31 237 ALA A O 1
ATOM 1770 N N . GLY A 1 238 ? -6.765 -7.967 19.581 1.00 97.38 238 GLY A N 1
ATOM 1771 C CA . GLY A 1 238 ? -6.787 -9.301 20.173 1.00 97.38 238 GLY A CA 1
ATOM 1772 C C . GLY A 1 238 ? -5.981 -9.410 21.470 1.00 97.38 238 GLY A C 1
ATOM 1773 O O . GLY A 1 238 ? -6.473 -9.970 22.451 1.00 97.38 238 GLY A O 1
ATOM 1774 N N . LEU A 1 239 ? -4.787 -8.809 21.523 1.00 97.50 239 LEU A N 1
ATOM 1775 C CA . LEU A 1 239 ? -3.933 -8.792 22.719 1.00 97.50 239 LEU A CA 1
ATOM 1776 C C . LEU A 1 239 ? -4.575 -8.032 23.889 1.00 97.50 239 LEU A C 1
ATOM 1778 O O . LEU A 1 239 ? -4.454 -8.450 25.041 1.00 97.50 239 LEU A O 1
ATOM 1782 N N . ARG A 1 240 ? -5.317 -6.956 23.596 1.00 97.50 240 ARG A N 1
ATOM 1783 C CA . ARG A 1 240 ? -6.078 -6.178 24.592 1.00 97.50 240 ARG A CA 1
ATOM 1784 C C . ARG A 1 240 ? -7.375 -6.863 25.041 1.00 97.50 240 ARG A C 1
ATOM 1786 O O . ARG A 1 240 ? -8.050 -6.366 25.943 1.00 97.50 240 ARG A O 1
ATOM 1793 N N . CYS A 1 241 ? -7.753 -7.990 24.437 1.00 95.81 241 CYS A N 1
ATOM 1794 C CA . CYS A 1 241 ? -8.984 -8.690 24.782 1.00 95.81 241 CYS A CA 1
ATOM 1795 C C . CYS A 1 241 ? -8.893 -9.376 26.160 1.00 95.81 241 CYS A C 1
ATOM 1797 O O . CYS A 1 241 ? -7.838 -9.863 26.580 1.00 95.81 241 CYS A O 1
ATOM 1799 N N . ARG A 1 242 ? -10.028 -9.453 26.869 1.00 95.38 242 ARG A N 1
ATOM 1800 C CA . ARG A 1 242 ? -10.137 -10.155 28.163 1.00 95.38 242 ARG A CA 1
ATOM 1801 C C . ARG A 1 242 ? -10.163 -11.678 28.013 1.00 95.38 242 ARG A C 1
ATOM 1803 O O . ARG A 1 242 ? -9.688 -12.375 28.899 1.00 95.38 242 ARG A O 1
ATOM 1810 N N . THR A 1 243 ? -10.688 -12.194 26.901 1.00 96.75 243 THR A N 1
ATOM 1811 C CA . THR A 1 243 ? -10.802 -13.638 26.654 1.00 96.75 243 THR A CA 1
ATOM 1812 C C . THR A 1 243 ? -9.433 -14.244 26.340 1.00 96.75 243 THR A C 1
ATOM 1814 O O . THR A 1 243 ? -8.814 -13.872 25.341 1.00 96.75 243 THR A O 1
ATOM 1817 N N . ALA A 1 244 ? -8.991 -15.214 27.148 1.00 96.75 244 ALA A N 1
ATOM 1818 C CA . ALA A 1 244 ? -7.686 -15.866 26.996 1.00 96.75 244 ALA A CA 1
ATOM 1819 C C . ALA A 1 244 ? -7.464 -16.443 25.586 1.00 96.75 244 ALA A C 1
ATOM 1821 O O . ALA A 1 244 ? -6.403 -16.232 25.007 1.00 96.75 244 ALA A O 1
ATOM 1822 N N . GLY A 1 245 ? -8.488 -17.066 24.984 1.00 97.31 245 GLY A N 1
ATOM 1823 C CA . GLY A 1 245 ? -8.398 -17.621 23.627 1.00 97.31 245 GLY A CA 1
ATOM 1824 C C . GLY A 1 245 ? -8.054 -16.582 22.551 1.00 97.31 245 GLY A C 1
ATOM 1825 O O . GLY A 1 245 ? -7.166 -16.811 21.738 1.00 97.31 245 GLY A O 1
ATOM 1826 N N . ARG A 1 246 ? -8.685 -15.397 22.577 1.00 97.25 246 ARG A N 1
ATOM 1827 C CA . ARG A 1 246 ? -8.377 -14.306 21.627 1.00 97.25 246 ARG A CA 1
ATOM 1828 C C . ARG A 1 246 ? -6.967 -13.769 21.808 1.00 97.25 246 ARG A C 1
ATOM 1830 O O . ARG A 1 246 ? -6.275 -13.531 20.824 1.00 97.25 246 ARG A O 1
ATOM 1837 N N . ARG A 1 247 ? -6.546 -13.602 23.062 1.00 97.56 247 ARG A N 1
ATOM 1838 C CA . ARG A 1 247 ? -5.195 -13.143 23.388 1.00 97.56 247 ARG A CA 1
ATOM 1839 C C . ARG A 1 247 ? -4.142 -14.146 22.920 1.00 97.56 247 ARG A C 1
ATOM 1841 O O . ARG A 1 247 ? -3.159 -13.730 22.321 1.00 97.56 247 ARG A O 1
ATOM 1848 N N . GLY A 1 248 ? -4.377 -15.441 23.148 1.00 98.19 248 GLY A N 1
ATOM 1849 C CA . GLY A 1 248 ? -3.505 -16.524 22.695 1.00 98.19 248 GLY A CA 1
ATOM 1850 C C . GLY A 1 248 ? -3.354 -16.544 21.175 1.00 98.19 248 GLY A C 1
ATOM 1851 O O . GLY A 1 248 ? -2.236 -16.482 20.677 1.00 98.19 248 GLY A O 1
ATOM 1852 N N . VAL A 1 249 ? -4.468 -16.519 20.433 1.00 98.19 249 VAL A N 1
ATOM 1853 C CA . VAL A 1 249 ? -4.439 -16.451 18.960 1.00 98.19 249 VAL A CA 1
ATOM 1854 C C . VAL A 1 249 ? -3.727 -15.189 18.471 1.00 98.19 249 VAL A C 1
ATOM 1856 O O . VAL A 1 249 ? -2.887 -15.275 17.584 1.00 98.19 249 VAL A O 1
ATOM 1859 N N . ALA A 1 250 ? -3.997 -14.022 19.064 1.00 98.06 250 ALA A N 1
ATOM 1860 C CA . ALA A 1 250 ? -3.324 -12.781 18.682 1.00 98.06 250 ALA A CA 1
ATOM 1861 C C . ALA A 1 250 ? -1.808 -12.828 18.932 1.00 98.06 250 ALA A C 1
ATOM 1863 O O . ALA A 1 250 ? -1.042 -12.370 18.086 1.00 98.06 250 ALA A O 1
ATOM 1864 N N . ALA A 1 251 ? -1.374 -13.403 20.058 1.00 98.31 251 ALA A N 1
ATOM 1865 C CA . ALA A 1 251 ? 0.040 -13.605 20.356 1.00 98.31 251 ALA A CA 1
ATOM 1866 C C . ALA A 1 251 ? 0.697 -14.543 19.335 1.00 98.31 251 ALA A C 1
ATOM 1868 O O . ALA A 1 251 ? 1.748 -14.203 18.800 1.00 98.31 251 ALA A O 1
ATOM 1869 N N . ILE A 1 252 ? 0.043 -15.661 18.996 1.00 98.25 252 ILE A N 1
ATOM 1870 C CA . ILE A 1 252 ? 0.512 -16.587 17.956 1.00 98.25 252 ILE A CA 1
ATOM 1871 C C . ILE A 1 252 ? 0.626 -15.865 16.611 1.00 98.25 252 ILE A C 1
ATOM 1873 O O . ILE A 1 252 ? 1.679 -15.926 15.988 1.00 98.25 252 ILE A O 1
ATOM 1877 N N . CYS A 1 253 ? -0.399 -15.124 16.178 1.00 97.75 253 CYS A N 1
ATOM 1878 C CA . CYS A 1 253 ? -0.341 -14.347 14.937 1.00 97.75 253 CYS A CA 1
ATOM 1879 C C . CYS A 1 253 ? 0.811 -13.332 14.944 1.00 97.75 253 CYS A C 1
ATOM 1881 O O . CYS A 1 253 ? 1.531 -13.225 13.956 1.00 97.75 253 CYS A O 1
ATOM 1883 N N . GLY A 1 254 ? 1.010 -12.606 16.049 1.00 97.25 254 GLY A N 1
ATOM 1884 C CA . GLY A 1 254 ? 2.122 -11.664 16.193 1.00 97.25 254 GLY A CA 1
ATOM 1885 C C . GLY A 1 254 ? 3.487 -12.347 16.081 1.00 97.25 254 GLY A C 1
ATOM 1886 O O . GLY A 1 254 ? 4.346 -11.875 15.339 1.00 97.25 254 GLY A O 1
ATOM 1887 N N . ILE A 1 255 ? 3.661 -13.488 16.755 1.00 97.69 255 ILE A N 1
ATOM 1888 C CA . ILE A 1 255 ? 4.882 -14.302 16.686 1.00 97.69 255 ILE A CA 1
ATOM 1889 C C . ILE A 1 255 ? 5.105 -14.824 15.267 1.00 97.69 255 ILE A C 1
ATOM 1891 O O . ILE A 1 255 ? 6.217 -14.716 14.766 1.00 97.69 255 ILE A O 1
ATOM 1895 N N . LEU A 1 256 ? 4.070 -15.340 14.597 1.00 96.50 256 LEU A N 1
ATOM 1896 C CA . LEU A 1 256 ? 4.172 -15.847 13.227 1.00 96.50 256 LEU A CA 1
ATOM 1897 C C . LEU A 1 256 ? 4.575 -14.749 12.240 1.00 96.50 256 LEU A C 1
ATOM 1899 O O . LEU A 1 256 ? 5.450 -14.982 11.415 1.00 96.50 256 LEU A O 1
ATOM 1903 N N . ILE A 1 257 ? 4.001 -13.546 12.351 1.00 95.19 257 ILE A N 1
ATOM 1904 C CA . ILE A 1 257 ? 4.415 -12.402 11.527 1.00 95.19 257 ILE A CA 1
ATOM 1905 C C . ILE A 1 257 ? 5.903 -12.117 11.758 1.00 95.19 257 ILE A C 1
ATOM 1907 O O . ILE A 1 257 ? 6.669 -12.057 10.802 1.00 95.19 257 ILE A O 1
ATOM 1911 N N . ILE A 1 258 ? 6.338 -12.002 13.016 1.00 95.06 258 ILE A N 1
ATOM 1912 C CA . ILE A 1 258 ? 7.753 -11.764 13.338 1.00 95.06 258 ILE A CA 1
ATOM 1913 C C . ILE A 1 258 ? 8.638 -12.890 12.788 1.00 95.06 258 ILE A C 1
ATOM 1915 O O . ILE A 1 258 ? 9.675 -12.605 12.195 1.00 95.06 258 ILE A O 1
ATOM 1919 N N . ALA A 1 259 ? 8.225 -14.150 12.930 1.00 95.12 259 ALA A N 1
ATOM 1920 C CA . ALA A 1 259 ? 8.965 -15.317 12.464 1.00 95.12 259 ALA A CA 1
ATOM 1921 C C . ALA A 1 259 ? 9.104 -15.352 10.935 1.00 95.12 259 ALA A C 1
ATOM 1923 O O . ALA A 1 259 ? 10.184 -15.659 10.442 1.00 95.12 259 ALA A O 1
ATOM 1924 N N . VAL A 1 260 ? 8.061 -14.979 10.185 1.00 93.81 260 VAL A N 1
ATOM 1925 C CA . VAL A 1 260 ? 8.115 -14.854 8.717 1.00 93.81 260 VAL A CA 1
ATOM 1926 C C . VAL A 1 260 ? 9.169 -13.824 8.300 1.00 93.81 260 VAL A C 1
ATOM 1928 O O . VAL A 1 260 ? 10.000 -14.104 7.438 1.00 93.81 260 VAL A O 1
ATOM 1931 N N . TYR A 1 261 ? 9.197 -12.657 8.949 1.00 92.44 261 TYR A N 1
ATOM 1932 C CA . TYR A 1 261 ? 10.186 -11.615 8.653 1.00 92.44 261 TYR A CA 1
ATOM 1933 C C . TYR A 1 261 ? 11.602 -11.983 9.117 1.00 92.44 261 TYR A C 1
ATOM 1935 O O . TYR A 1 261 ? 12.565 -11.725 8.398 1.00 92.44 261 TYR A O 1
ATOM 1943 N N . ALA A 1 262 ? 11.740 -12.611 10.286 1.00 92.25 262 ALA A N 1
ATOM 1944 C CA . ALA A 1 262 ? 13.026 -13.068 10.803 1.00 92.25 262 ALA A CA 1
ATOM 1945 C C . ALA A 1 262 ? 13.614 -14.195 9.938 1.00 92.25 262 ALA A C 1
ATOM 1947 O O . ALA A 1 262 ? 14.781 -14.133 9.560 1.00 92.25 262 ALA A O 1
ATOM 1948 N N . GLY A 1 263 ? 12.803 -15.187 9.562 1.00 91.25 263 GLY A N 1
ATOM 1949 C CA . GLY A 1 263 ? 13.212 -16.278 8.674 1.00 91.25 263 GLY A CA 1
ATOM 1950 C C . GLY A 1 263 ? 13.517 -15.800 7.254 1.00 91.25 263 GLY A C 1
ATOM 1951 O O . GLY A 1 263 ? 14.432 -16.302 6.610 1.00 91.25 263 GLY A O 1
ATOM 1952 N N . GLY A 1 264 ? 12.807 -14.774 6.782 1.00 88.62 264 GLY A N 1
ATOM 1953 C CA . GLY A 1 264 ? 13.050 -14.160 5.482 1.00 88.62 264 GLY A CA 1
ATOM 1954 C C . GLY A 1 264 ? 14.117 -13.065 5.471 1.00 88.62 264 GLY A C 1
ATOM 1955 O O . GLY A 1 264 ? 14.261 -12.400 4.446 1.00 88.62 264 GLY A O 1
ATOM 1956 N N . ILE A 1 265 ? 14.878 -12.846 6.551 1.00 88.00 265 ILE A N 1
ATOM 1957 C CA . ILE A 1 265 ? 15.808 -11.707 6.656 1.00 88.00 265 ILE A CA 1
ATOM 1958 C C . ILE A 1 265 ? 16.848 -11.666 5.532 1.00 88.00 265 ILE A C 1
ATOM 1960 O O . ILE A 1 265 ? 17.158 -10.589 5.030 1.00 88.00 265 ILE A O 1
ATOM 1964 N N . ALA A 1 266 ? 17.300 -12.830 5.058 1.00 85.38 266 ALA A N 1
ATOM 1965 C CA . ALA A 1 266 ? 18.219 -12.935 3.927 1.00 85.38 266 ALA A CA 1
ATOM 1966 C C . ALA A 1 266 ? 17.620 -12.377 2.624 1.00 85.38 266 ALA A C 1
ATOM 1968 O O . ALA A 1 266 ? 18.345 -11.921 1.748 1.00 85.38 266 ALA A O 1
ATOM 1969 N N . THR A 1 267 ? 16.295 -12.379 2.475 1.00 82.06 267 THR A N 1
ATOM 1970 C CA . THR A 1 267 ? 15.619 -11.753 1.328 1.00 82.06 267 THR A CA 1
ATOM 1971 C C . THR A 1 267 ? 15.379 -10.257 1.545 1.00 82.06 267 THR A C 1
ATOM 1973 O O . THR A 1 267 ? 15.336 -9.513 0.570 1.00 82.06 267 THR A O 1
ATOM 1976 N N . LEU A 1 268 ? 15.246 -9.809 2.800 1.00 83.44 268 LEU A N 1
ATOM 1977 C CA . LEU A 1 268 ? 14.984 -8.414 3.185 1.00 83.44 268 LEU A CA 1
ATOM 1978 C C . LEU A 1 268 ? 16.248 -7.551 3.215 1.00 83.44 268 LEU A C 1
ATOM 1980 O O . LEU A 1 268 ? 16.163 -6.339 3.030 1.00 83.44 268 LEU A O 1
ATOM 1984 N N . VAL A 1 269 ? 17.395 -8.160 3.510 1.00 83.50 269 VAL A N 1
ATOM 1985 C CA . VAL A 1 269 ? 18.672 -7.473 3.686 1.00 83.50 269 VAL A CA 1
ATOM 1986 C C . VAL A 1 269 ? 19.696 -8.073 2.741 1.00 83.50 269 VAL A C 1
ATOM 1988 O O . VAL A 1 269 ? 19.894 -9.283 2.670 1.00 83.50 269 VAL A O 1
ATOM 1991 N N . GLU A 1 270 ? 20.373 -7.196 2.020 1.00 79.62 270 GLU A N 1
ATOM 1992 C CA . GLU A 1 270 ? 21.471 -7.551 1.139 1.00 79.62 270 GLU A CA 1
ATOM 1993 C C . GLU A 1 270 ? 22.751 -7.687 1.975 1.00 79.62 270 GLU A C 1
ATOM 1995 O O . GLU A 1 270 ? 23.462 -6.716 2.221 1.00 79.62 270 GLU A O 1
ATOM 2000 N N . THR A 1 271 ? 23.011 -8.888 2.498 1.00 78.50 271 THR A N 1
ATOM 2001 C CA . THR A 1 271 ? 24.225 -9.182 3.275 1.00 78.50 271 THR A CA 1
ATOM 2002 C C . THR A 1 271 ? 25.293 -9.788 2.366 1.00 78.50 271 THR A C 1
ATOM 2004 O O . THR A 1 271 ? 25.186 -10.946 1.965 1.00 78.50 271 THR A O 1
ATOM 2007 N N . GLY A 1 272 ? 26.337 -9.024 2.042 1.00 74.06 272 GLY A N 1
ATOM 2008 C CA . GLY A 1 272 ? 27.507 -9.521 1.312 1.00 74.06 272 GLY A CA 1
ATOM 2009 C C . GLY A 1 272 ? 27.624 -8.955 -0.100 1.00 74.06 272 GLY A C 1
ATOM 2010 O O . GLY A 1 272 ? 27.963 -7.786 -0.266 1.00 74.06 272 GLY A O 1
ATOM 2011 N N . ARG A 1 273 ? 27.416 -9.795 -1.124 1.00 68.56 273 ARG A N 1
ATOM 2012 C CA . ARG A 1 273 ? 27.560 -9.383 -2.527 1.00 68.56 273 ARG A CA 1
ATOM 2013 C C . ARG A 1 273 ? 26.319 -8.654 -3.018 1.00 68.56 273 ARG A C 1
ATOM 2015 O O . ARG A 1 273 ? 25.200 -9.138 -2.875 1.00 68.56 273 ARG A O 1
ATOM 2022 N N . SER A 1 274 ? 26.589 -7.529 -3.662 1.00 71.62 274 SER A N 1
ATOM 2023 C CA . SER A 1 274 ? 25.636 -6.771 -4.449 1.00 71.62 274 SER A CA 1
ATOM 2024 C C . SER A 1 274 ? 24.852 -7.695 -5.410 1.00 71.62 274 SER A C 1
ATOM 2026 O O . SER A 1 274 ? 25.459 -8.352 -6.254 1.00 71.62 274 SER A O 1
ATOM 2028 N N . ARG A 1 275 ? 23.515 -7.757 -5.302 1.00 73.00 275 ARG A N 1
ATOM 2029 C CA . ARG A 1 275 ? 22.574 -8.414 -6.240 1.00 73.00 275 ARG A CA 1
ATOM 2030 C C . ARG A 1 275 ? 22.349 -7.588 -7.504 1.00 73.00 275 ARG A C 1
ATOM 2032 O O . ARG A 1 275 ? 21.420 -7.829 -8.280 1.00 73.00 275 ARG A O 1
ATOM 2039 N N . TRP A 1 276 ? 23.214 -6.616 -7.750 1.00 69.62 276 TRP A N 1
ATOM 2040 C CA . TRP A 1 276 ? 23.401 -6.060 -9.072 1.00 69.62 276 TRP A CA 1
ATOM 2041 C C . TRP A 1 276 ? 24.067 -7.149 -9.920 1.00 69.62 276 TRP A C 1
ATOM 2043 O O . TRP A 1 276 ? 25.288 -7.231 -9.999 1.00 69.62 276 TRP A O 1
ATOM 2053 N N . HIS A 1 277 ? 23.252 -8.044 -10.488 1.00 58.69 277 HIS A N 1
ATOM 2054 C CA . HIS A 1 277 ? 23.721 -9.184 -11.288 1.00 58.69 277 HIS A CA 1
ATOM 2055 C C . HIS A 1 277 ? 24.502 -8.785 -12.543 1.00 58.69 277 HIS A C 1
ATOM 2057 O O . HIS A 1 277 ? 25.168 -9.628 -13.127 1.00 58.69 277 HIS A O 1
ATOM 2063 N N . ASP A 1 278 ? 24.527 -7.497 -12.875 1.00 57.94 278 ASP A N 1
ATOM 2064 C CA . ASP A 1 278 ? 25.467 -6.928 -13.821 1.00 57.94 278 ASP A CA 1
ATOM 2065 C C . ASP A 1 278 ? 26.024 -5.623 -13.226 1.00 57.94 278 ASP A C 1
ATOM 2067 O O . ASP A 1 278 ? 25.298 -4.620 -13.198 1.00 57.94 278 ASP A O 1
ATOM 2071 N N . PRO A 1 279 ? 27.293 -5.553 -12.768 1.00 55.62 279 PRO A N 1
ATOM 2072 C CA . PRO A 1 279 ? 27.996 -4.283 -12.888 1.00 55.62 279 PRO A CA 1
ATOM 2073 C C . PRO A 1 279 ? 27.866 -3.852 -14.355 1.00 55.62 279 PRO A C 1
ATOM 2075 O O . PRO A 1 279 ? 27.892 -4.719 -15.235 1.00 55.62 279 PRO A O 1
ATOM 2078 N N . PRO A 1 280 ? 27.661 -2.558 -14.644 1.00 55.94 280 PRO A N 1
ATOM 2079 C CA . PRO A 1 280 ? 27.490 -2.108 -16.012 1.00 55.94 280 PRO A CA 1
ATOM 2080 C C . PRO A 1 280 ? 28.656 -2.640 -16.853 1.00 55.94 280 PRO A C 1
ATOM 2082 O O . PRO A 1 280 ? 29.787 -2.205 -16.669 1.00 55.94 280 PRO A O 1
ATOM 2085 N N . ALA A 1 281 ? 28.395 -3.610 -17.743 1.00 56.22 281 ALA A N 1
ATOM 2086 C CA . ALA A 1 281 ? 29.437 -4.214 -18.586 1.00 56.22 281 ALA A CA 1
ATOM 2087 C C . ALA A 1 281 ? 30.154 -3.152 -19.442 1.00 56.22 281 ALA A C 1
ATOM 2089 O O . ALA A 1 281 ? 31.270 -3.352 -19.909 1.00 56.22 281 ALA A O 1
ATOM 2090 N N . HIS A 1 282 ? 29.484 -2.011 -19.606 1.00 65.00 282 HIS A N 1
ATOM 2091 C CA . HIS A 1 282 ? 29.857 -0.842 -20.372 1.00 65.00 282 HIS A CA 1
ATOM 2092 C C . HIS A 1 282 ? 29.406 0.386 -19.583 1.00 65.00 282 HIS A C 1
ATOM 2094 O O . HIS A 1 282 ? 28.260 0.429 -19.136 1.00 65.00 282 HIS A O 1
ATOM 2100 N N . ASP A 1 283 ? 30.255 1.392 -19.408 1.00 81.31 283 ASP A N 1
ATOM 2101 C CA . ASP A 1 283 ? 29.790 2.693 -18.928 1.00 81.31 283 ASP A CA 1
ATOM 2102 C C . ASP A 1 283 ? 28.801 3.324 -19.933 1.00 81.31 283 ASP A C 1
ATOM 2104 O O . ASP A 1 283 ? 28.620 2.850 -21.060 1.00 81.31 283 ASP A O 1
ATOM 2108 N N . PHE A 1 284 ? 28.099 4.387 -19.526 1.00 85.19 284 PHE A N 1
ATOM 2109 C CA . PHE A 1 284 ? 27.143 5.054 -20.419 1.00 85.19 284 PHE A CA 1
ATOM 2110 C C . PHE A 1 284 ? 27.817 5.535 -21.715 1.00 85.19 284 PHE A C 1
ATOM 2112 O O . PHE A 1 284 ? 27.215 5.474 -22.783 1.00 85.19 284 PHE A O 1
ATOM 2119 N N . ALA A 1 285 ? 29.084 5.942 -21.628 1.00 87.69 285 ALA A N 1
ATOM 2120 C CA . ALA A 1 285 ? 29.910 6.328 -22.764 1.00 87.69 285 ALA A CA 1
ATOM 2121 C C . ALA A 1 285 ? 30.069 5.187 -23.788 1.00 87.69 285 ALA A C 1
ATOM 2123 O O . ALA A 1 285 ? 29.827 5.386 -24.977 1.00 87.69 285 ALA A O 1
ATOM 2124 N N . SER A 1 286 ? 30.375 3.977 -23.328 1.00 87.94 286 SER A N 1
ATOM 2125 C CA . SER A 1 286 ? 30.474 2.773 -24.156 1.00 87.94 286 SER A CA 1
ATOM 2126 C C . SER A 1 286 ? 29.123 2.375 -24.759 1.00 87.94 286 SER A C 1
ATOM 2128 O O . SER A 1 286 ? 29.059 1.988 -25.924 1.00 87.94 286 SER A O 1
ATOM 2130 N N . ALA A 1 287 ? 28.022 2.527 -24.012 1.00 89.25 287 ALA A N 1
ATOM 2131 C CA . ALA A 1 287 ? 26.675 2.286 -24.538 1.00 89.25 287 ALA A CA 1
ATOM 2132 C C . ALA A 1 287 ? 26.281 3.298 -25.633 1.00 89.25 287 ALA A C 1
ATOM 2134 O O . ALA A 1 287 ? 25.656 2.928 -26.627 1.00 89.25 287 ALA A O 1
ATOM 2135 N N . VAL A 1 288 ? 26.671 4.569 -25.477 1.00 90.56 288 VAL A N 1
ATOM 2136 C CA . VAL A 1 288 ? 26.500 5.619 -26.494 1.00 90.56 288 VAL A CA 1
ATOM 2137 C C . VAL A 1 288 ? 27.355 5.330 -27.727 1.00 90.56 288 VAL A C 1
ATOM 2139 O O . VAL A 1 288 ? 26.857 5.460 -28.842 1.00 90.56 288 VAL A O 1
ATOM 2142 N N . ALA A 1 289 ? 28.606 4.901 -27.548 1.00 90.69 289 ALA A N 1
ATOM 2143 C CA . ALA A 1 289 ? 29.493 4.539 -28.651 1.00 90.69 289 ALA A CA 1
ATOM 2144 C C . ALA A 1 289 ? 28.958 3.337 -29.448 1.00 90.69 289 ALA A C 1
ATOM 2146 O O . ALA A 1 289 ? 28.907 3.396 -30.675 1.00 90.69 289 ALA A O 1
ATOM 2147 N N . ALA A 1 290 ? 28.484 2.291 -28.761 1.00 90.56 290 ALA A N 1
ATOM 2148 C CA . ALA A 1 290 ? 27.859 1.132 -29.396 1.00 90.56 290 ALA A CA 1
ATOM 2149 C C . ALA A 1 290 ? 26.611 1.532 -30.200 1.00 90.56 290 ALA A C 1
ATOM 2151 O O . ALA A 1 290 ? 26.484 1.169 -31.366 1.00 90.56 290 ALA A O 1
ATOM 2152 N N . ALA A 1 291 ? 25.735 2.357 -29.618 1.00 89.94 291 ALA A N 1
ATOM 2153 C CA . ALA A 1 291 ? 24.546 2.861 -30.301 1.00 89.94 291 ALA A CA 1
ATOM 2154 C C . ALA A 1 291 ? 24.881 3.778 -31.496 1.00 89.94 291 ALA A C 1
ATOM 2156 O O . ALA A 1 291 ? 24.180 3.760 -32.502 1.00 89.94 291 ALA A O 1
ATOM 2157 N N . ALA A 1 292 ? 25.949 4.581 -31.413 1.00 90.12 292 ALA A N 1
ATOM 2158 C CA . ALA A 1 292 ? 26.396 5.440 -32.512 1.00 90.12 292 ALA A CA 1
ATOM 2159 C C . ALA A 1 292 ? 26.931 4.646 -33.715 1.00 90.12 292 ALA A C 1
ATOM 2161 O O . ALA A 1 292 ? 26.872 5.146 -34.842 1.00 90.12 292 ALA A O 1
ATOM 2162 N N . ALA A 1 293 ? 27.465 3.446 -33.464 1.00 87.88 293 ALA A N 1
ATOM 2163 C CA . ALA A 1 293 ? 28.046 2.564 -34.470 1.00 87.88 293 ALA A CA 1
ATOM 2164 C C . ALA A 1 293 ? 27.001 1.741 -35.243 1.00 87.88 293 ALA A C 1
ATOM 2166 O O . ALA A 1 293 ? 27.321 1.223 -36.312 1.00 87.88 293 ALA A O 1
ATOM 2167 N N . GLU A 1 294 ? 25.764 1.626 -34.747 1.00 88.25 294 GLU A N 1
ATOM 2168 C CA . GLU A 1 294 ? 24.697 0.934 -35.471 1.00 88.25 294 GLU A CA 1
ATOM 2169 C C . GLU A 1 294 ? 24.309 1.716 -36.745 1.00 88.25 294 GLU A C 1
ATOM 2171 O O . GLU A 1 294 ? 23.903 2.883 -36.662 1.00 88.25 294 GLU A O 1
ATOM 2176 N N . PRO A 1 295 ? 24.408 1.108 -37.943 1.00 86.50 295 PRO A N 1
ATOM 2177 C CA . PRO A 1 295 ? 23.969 1.746 -39.175 1.00 86.50 295 PRO A CA 1
ATOM 2178 C C . PRO A 1 295 ? 22.441 1.845 -39.178 1.00 86.50 295 PRO A C 1
ATOM 2180 O O . PRO A 1 295 ? 21.728 0.846 -39.254 1.00 86.50 295 PRO A O 1
ATOM 2183 N N . THR A 1 296 ? 21.928 3.067 -39.065 1.00 88.38 296 THR A N 1
ATOM 2184 C CA . THR A 1 296 ? 20.492 3.343 -39.056 1.00 88.38 296 THR A CA 1
ATOM 2185 C C . THR A 1 296 ? 20.202 4.741 -39.584 1.00 88.38 296 THR A C 1
ATOM 2187 O O . THR A 1 296 ? 20.900 5.701 -39.248 1.00 88.38 296 THR A O 1
ATOM 2190 N N . ASP A 1 297 ? 19.143 4.848 -40.383 1.00 88.62 297 ASP A N 1
ATOM 2191 C CA . ASP A 1 297 ? 18.602 6.118 -40.882 1.00 88.62 297 ASP A CA 1
ATOM 2192 C C . ASP A 1 297 ? 17.502 6.673 -39.963 1.00 88.62 297 ASP A C 1
ATOM 2194 O O . ASP A 1 297 ? 16.892 7.708 -40.239 1.00 88.62 297 ASP A O 1
ATOM 2198 N N . ALA A 1 298 ? 17.213 5.985 -38.852 1.00 89.56 298 ALA A N 1
ATOM 2199 C CA . ALA A 1 298 ? 16.206 6.436 -37.909 1.00 89.56 298 ALA A CA 1
ATOM 2200 C C . ALA A 1 298 ? 16.649 7.745 -37.222 1.00 89.56 298 ALA A C 1
ATOM 2202 O O . ALA A 1 298 ? 17.779 7.846 -36.739 1.00 89.56 298 ALA A O 1
ATOM 2203 N N . PRO A 1 299 ? 15.748 8.737 -37.067 1.00 89.44 299 PRO A N 1
ATOM 2204 C CA . PRO A 1 299 ? 16.083 9.995 -36.394 1.00 89.44 299 PRO A CA 1
ATOM 2205 C C . PRO A 1 299 ? 16.380 9.801 -34.900 1.00 89.44 299 PRO A C 1
ATOM 2207 O O . PRO A 1 299 ? 17.028 10.644 -34.278 1.00 89.44 299 PRO A O 1
ATOM 2210 N N . LEU A 1 300 ? 15.908 8.692 -34.321 1.00 92.44 300 LEU A N 1
ATOM 2211 C CA . LEU A 1 300 ? 16.104 8.316 -32.929 1.00 92.44 300 LEU A CA 1
ATOM 2212 C C . LEU A 1 300 ? 16.755 6.937 -32.839 1.00 92.44 300 LEU A C 1
ATOM 2214 O O . LEU A 1 300 ? 16.245 5.980 -33.420 1.00 92.44 300 LEU A O 1
ATOM 2218 N N . VAL A 1 301 ? 17.797 6.825 -32.019 1.00 93.88 301 VAL A N 1
ATOM 2219 C CA . VAL A 1 301 ? 18.483 5.558 -31.738 1.00 93.88 301 VAL A CA 1
ATOM 2220 C C . VAL A 1 301 ? 18.316 5.171 -30.279 1.00 93.88 301 VAL A C 1
ATOM 2222 O O . VAL A 1 301 ? 18.187 6.024 -29.396 1.00 93.88 301 VAL A O 1
ATOM 2225 N N . ARG A 1 302 ? 18.243 3.861 -30.033 1.00 91.94 302 ARG A N 1
ATOM 2226 C CA . ARG A 1 302 ? 18.130 3.296 -28.690 1.00 91.94 302 ARG A CA 1
ATOM 2227 C C . ARG A 1 302 ? 19.519 3.196 -28.080 1.00 91.94 302 ARG A C 1
ATOM 2229 O O . ARG A 1 302 ? 20.329 2.396 -28.520 1.00 91.94 302 ARG A O 1
ATOM 2236 N N . VAL A 1 303 ? 19.759 3.966 -27.032 1.00 90.94 303 VAL A N 1
ATOM 2237 C CA . VAL A 1 303 ? 20.946 3.813 -26.194 1.00 90.94 303 VAL A CA 1
ATOM 2238 C C . VAL A 1 303 ? 20.559 2.940 -25.012 1.00 90.94 303 VAL A C 1
ATOM 2240 O O . VAL A 1 303 ? 19.561 3.214 -24.336 1.00 90.94 303 VAL A O 1
ATOM 2243 N N . GLN A 1 304 ? 21.319 1.874 -24.781 1.00 87.31 304 GLN A N 1
ATOM 2244 C CA . GLN A 1 304 ? 21.118 1.023 -23.617 1.00 87.31 304 GLN A CA 1
ATOM 2245 C C . GLN A 1 304 ? 21.475 1.797 -22.347 1.00 87.31 304 GLN A C 1
ATOM 2247 O O . GLN A 1 304 ? 22.559 2.359 -22.213 1.00 87.31 304 GLN A O 1
ATOM 2252 N N . LEU A 1 305 ? 20.519 1.861 -21.433 1.00 80.44 305 LEU A N 1
ATOM 2253 C CA . LEU A 1 305 ? 20.711 2.350 -20.081 1.00 80.44 305 LEU A CA 1
ATOM 2254 C C . LEU A 1 305 ? 20.976 1.153 -19.174 1.00 80.44 305 LEU A C 1
ATOM 2256 O O . LEU A 1 305 ? 20.656 0.020 -19.520 1.00 80.44 305 LEU A O 1
ATOM 2260 N N . HIS A 1 306 ? 21.522 1.4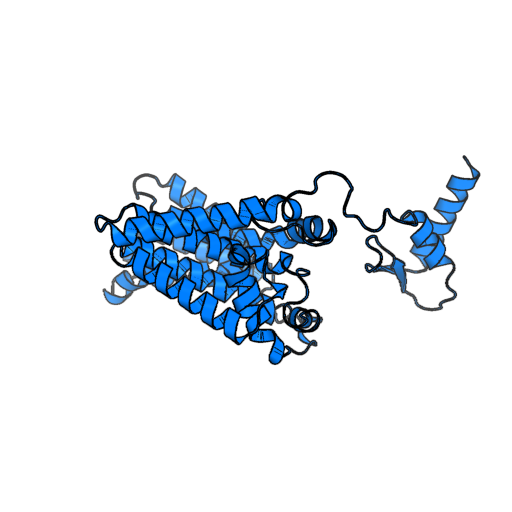09 -17.993 1.00 70.00 306 HIS A N 1
ATOM 2261 C CA . HIS A 1 306 ? 21.601 0.389 -16.953 1.00 70.00 306 HIS A CA 1
ATOM 2262 C C . HIS A 1 306 ? 20.346 0.434 -16.090 1.00 70.00 306 HIS A C 1
ATOM 2264 O O . HIS A 1 306 ? 19.949 1.535 -15.690 1.00 70.00 306 HIS A O 1
ATOM 2270 N N . PRO A 1 307 ? 19.710 -0.718 -15.787 1.00 66.81 307 PRO A N 1
ATOM 2271 C CA . PRO A 1 307 ? 20.078 -2.118 -16.111 1.00 66.81 307 PRO A CA 1
ATOM 2272 C C . PRO A 1 307 ? 19.973 -2.538 -17.582 1.00 66.81 307 PRO A C 1
ATOM 2274 O O . PRO A 1 307 ? 19.179 -1.956 -18.305 1.00 66.81 307 PRO A O 1
ATOM 2277 N N . ARG A 1 308 ? 20.608 -3.671 -17.947 1.00 64.12 308 ARG A N 1
ATOM 2278 C CA . ARG A 1 308 ? 20.635 -4.376 -19.260 1.00 64.12 308 ARG A CA 1
ATOM 2279 C C . ARG A 1 308 ? 19.304 -4.538 -20.035 1.00 64.12 308 ARG A C 1
ATOM 2281 O O . ARG A 1 308 ? 19.334 -4.993 -21.168 1.00 64.12 308 ARG A O 1
ATOM 2288 N N . ALA A 1 309 ? 18.152 -4.138 -19.505 1.00 66.19 309 ALA A N 1
ATOM 2289 C CA . ALA A 1 309 ? 16.860 -4.139 -20.205 1.00 66.19 309 ALA A CA 1
ATOM 2290 C C . ALA A 1 309 ? 16.290 -2.731 -20.471 1.00 66.19 309 ALA A C 1
ATOM 2292 O O . ALA A 1 309 ? 15.197 -2.589 -21.021 1.00 66.19 309 ALA A O 1
ATOM 2293 N N . TRP A 1 310 ? 16.966 -1.679 -20.010 1.00 72.62 310 TRP A N 1
ATOM 2294 C CA . TRP A 1 310 ? 16.484 -0.310 -20.117 1.00 72.62 310 TRP A CA 1
ATOM 2295 C C . TRP A 1 310 ? 17.123 0.351 -21.324 1.00 72.62 310 TRP A C 1
ATOM 2297 O O . TRP A 1 310 ? 18.307 0.191 -21.594 1.00 72.62 310 TRP A O 1
ATOM 2307 N N . HIS A 1 311 ? 16.328 1.116 -22.059 1.00 85.19 311 HIS A N 1
ATOM 2308 C CA . HIS A 1 311 ? 16.810 1.872 -23.202 1.00 85.19 311 HIS A CA 1
ATOM 2309 C C . HIS A 1 311 ? 16.132 3.232 -23.206 1.00 85.19 311 HIS A C 1
ATOM 2311 O O . HIS A 1 311 ? 14.938 3.337 -22.915 1.00 85.19 311 HIS A O 1
ATOM 2317 N N . ALA A 1 312 ? 16.873 4.263 -23.587 1.00 88.44 312 ALA A N 1
ATOM 2318 C CA . ALA A 1 312 ? 16.308 5.561 -23.915 1.00 88.44 312 ALA A CA 1
ATOM 2319 C C . ALA A 1 312 ? 16.541 5.859 -25.393 1.00 88.44 312 ALA A C 1
ATOM 2321 O O . ALA A 1 312 ? 17.493 5.380 -26.007 1.00 88.44 312 ALA A O 1
ATOM 2322 N N . ARG A 1 313 ? 15.613 6.613 -25.980 1.00 91.31 313 ARG A N 1
ATOM 2323 C CA . ARG A 1 313 ? 15.702 7.042 -27.373 1.00 91.31 313 ARG A CA 1
ATOM 2324 C C . ARG A 1 313 ? 16.275 8.445 -27.410 1.00 91.31 313 ARG A C 1
ATOM 2326 O O . ARG A 1 313 ? 15.717 9.339 -26.780 1.00 91.31 313 ARG A O 1
ATOM 2333 N N . PHE A 1 314 ? 17.341 8.624 -28.173 1.00 92.31 314 PHE A N 1
ATOM 2334 C CA . PHE A 1 314 ? 18.009 9.909 -28.331 1.00 92.31 314 PHE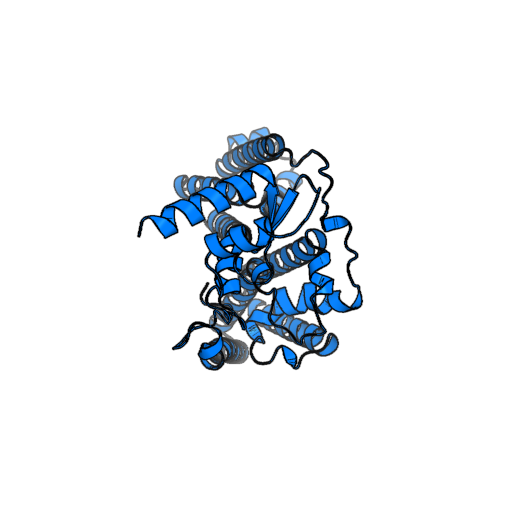 A CA 1
ATOM 2335 C C . PHE A 1 314 ? 18.130 10.264 -29.813 1.00 92.31 314 PHE A C 1
ATOM 2337 O O . PHE A 1 314 ? 18.245 9.354 -30.638 1.00 92.31 314 PHE A O 1
ATOM 2344 N N . PRO A 1 315 ? 18.128 11.561 -30.167 1.00 95.81 315 PRO A N 1
ATOM 2345 C CA . PRO A 1 315 ? 18.443 11.996 -31.522 1.00 95.81 315 PRO A CA 1
ATOM 2346 C C . PRO A 1 315 ? 19.805 11.462 -31.963 1.00 95.81 315 PRO A C 1
ATOM 2348 O O . PRO A 1 315 ? 20.794 11.655 -31.256 1.00 95.81 315 PRO A O 1
ATOM 2351 N N . ILE A 1 316 ? 19.876 10.828 -33.135 1.00 94.75 316 ILE A N 1
ATOM 2352 C CA . ILE A 1 316 ? 21.120 10.209 -33.626 1.00 94.75 316 ILE A CA 1
ATOM 2353 C C . ILE A 1 316 ? 22.276 11.213 -33.729 1.00 94.75 316 ILE A C 1
ATOM 2355 O O . ILE A 1 316 ? 23.418 10.887 -33.415 1.00 94.75 316 ILE A O 1
ATOM 2359 N N . ALA A 1 317 ? 21.974 12.468 -34.073 1.00 93.44 317 ALA A N 1
ATOM 2360 C CA . ALA A 1 317 ? 22.953 13.550 -34.092 1.00 93.44 317 ALA A CA 1
ATOM 2361 C C . ALA A 1 317 ? 23.574 13.800 -32.706 1.00 93.44 317 ALA A C 1
ATOM 2363 O O . ALA A 1 317 ? 24.788 13.955 -32.600 1.00 93.44 317 ALA A O 1
ATOM 2364 N N . ALA A 1 318 ? 22.762 13.776 -31.642 1.00 93.81 318 ALA A N 1
ATOM 2365 C CA . ALA A 1 318 ? 23.244 13.938 -30.272 1.00 93.81 318 ALA A CA 1
ATOM 2366 C C . ALA A 1 318 ? 24.092 12.734 -29.839 1.00 93.81 318 ALA A C 1
ATOM 2368 O O . ALA A 1 318 ? 25.181 12.919 -29.309 1.00 93.81 318 ALA A O 1
ATOM 2369 N N . VAL A 1 319 ? 23.639 11.509 -30.136 1.00 94.81 319 VAL A N 1
ATOM 2370 C CA . VAL A 1 319 ? 24.376 10.271 -29.814 1.00 94.81 319 VAL A CA 1
ATOM 2371 C C . VAL A 1 319 ? 25.750 10.256 -30.495 1.00 94.81 319 VAL A C 1
ATOM 2373 O O . VAL A 1 319 ? 26.755 10.020 -29.829 1.00 94.81 319 VAL A O 1
ATOM 2376 N N . ARG A 1 320 ? 25.824 10.581 -31.795 1.00 94.19 320 ARG A N 1
ATOM 2377 C CA . ARG A 1 320 ? 27.092 10.650 -32.544 1.00 94.19 320 ARG A CA 1
ATOM 2378 C C . ARG A 1 320 ? 28.015 11.752 -32.029 1.00 94.19 320 ARG A C 1
ATOM 2380 O O . ARG A 1 320 ? 29.203 11.503 -31.854 1.00 94.19 320 ARG A O 1
ATOM 2387 N N . ALA A 1 321 ? 27.484 12.943 -31.745 1.00 94.00 321 ALA A N 1
ATOM 2388 C CA . ALA A 1 321 ? 28.275 14.038 -31.187 1.00 94.00 321 ALA A CA 1
ATOM 2389 C C . ALA A 1 321 ? 28.878 13.665 -29.822 1.00 94.00 321 ALA A C 1
ATOM 2391 O O . ALA A 1 321 ? 30.066 13.887 -29.589 1.00 94.00 321 ALA A O 1
ATOM 2392 N N . THR A 1 322 ? 28.089 13.041 -28.941 1.00 92.88 322 THR A N 1
ATOM 2393 C CA . THR A 1 322 ? 28.576 12.548 -27.647 1.00 92.88 322 THR A CA 1
ATOM 2394 C C . THR A 1 322 ? 29.616 11.442 -27.819 1.00 92.88 322 THR A C 1
ATOM 2396 O O . THR A 1 322 ? 30.641 11.486 -27.146 1.00 92.88 322 THR A O 1
ATOM 2399 N N . ALA A 1 323 ? 29.414 10.495 -28.741 1.00 93.06 323 ALA A N 1
ATOM 2400 C CA . ALA A 1 323 ? 30.388 9.438 -29.017 1.00 93.06 323 ALA A CA 1
ATOM 2401 C C . ALA A 1 323 ? 31.742 9.999 -29.492 1.00 93.06 323 ALA A C 1
ATOM 2403 O O . ALA A 1 323 ? 32.788 9.570 -29.009 1.00 93.06 323 ALA A O 1
ATOM 2404 N N . ILE A 1 324 ? 31.731 11.004 -30.379 1.00 94.00 324 ILE A N 1
ATOM 2405 C CA . ILE A 1 324 ? 32.949 11.692 -30.840 1.00 94.00 324 ILE A CA 1
ATOM 2406 C C . ILE A 1 324 ? 33.651 12.395 -29.673 1.00 94.00 324 ILE A C 1
ATOM 2408 O O . ILE A 1 324 ? 34.865 12.272 -29.526 1.00 94.00 324 ILE A O 1
ATOM 2412 N N . ALA A 1 325 ? 32.902 13.109 -28.827 1.00 91.81 325 ALA A N 1
ATOM 2413 C CA . ALA A 1 325 ? 33.465 13.807 -27.672 1.00 91.81 325 ALA A CA 1
ATOM 2414 C C . ALA A 1 325 ? 34.117 12.839 -26.669 1.00 91.81 325 ALA A C 1
ATOM 2416 O O . ALA A 1 325 ? 35.217 13.101 -26.190 1.00 91.81 325 ALA A O 1
ATOM 2417 N N . VAL A 1 326 ? 33.468 11.702 -26.399 1.00 90.12 326 VAL A N 1
ATOM 2418 C CA . VAL A 1 326 ? 34.003 10.628 -25.548 1.00 90.12 326 VAL A CA 1
ATOM 2419 C C . VAL A 1 326 ? 35.295 10.054 -26.133 1.00 90.12 326 VAL A C 1
ATOM 2421 O O . VAL A 1 326 ? 36.278 9.910 -25.410 1.00 90.12 326 VAL A O 1
ATOM 2424 N N . ALA A 1 327 ? 35.323 9.759 -27.436 1.00 90.06 327 ALA A N 1
ATOM 2425 C CA . ALA A 1 327 ? 36.517 9.240 -28.101 1.00 90.06 327 ALA A CA 1
ATOM 2426 C C . ALA A 1 327 ? 37.680 10.248 -28.068 1.00 90.06 327 ALA A C 1
ATOM 2428 O O . ALA A 1 327 ? 38.827 9.870 -27.838 1.00 90.06 327 ALA A O 1
ATOM 2429 N N . ALA A 1 328 ? 37.383 11.538 -28.247 1.00 91.56 328 ALA A N 1
ATOM 2430 C CA . ALA A 1 328 ? 38.377 12.601 -28.167 1.00 91.56 328 ALA A CA 1
ATOM 2431 C C . ALA A 1 328 ? 38.960 12.765 -26.751 1.00 91.56 328 ALA A C 1
ATOM 2433 O O . ALA A 1 328 ? 40.156 13.016 -26.629 1.00 91.56 328 ALA A O 1
ATOM 2434 N N . ASP A 1 329 ? 38.152 12.617 -25.692 1.00 89.31 329 ASP A N 1
ATOM 2435 C CA . ASP A 1 329 ? 38.646 12.641 -24.304 1.00 89.31 329 ASP A CA 1
ATOM 2436 C C . ASP A 1 329 ? 39.531 11.426 -23.999 1.00 89.31 329 ASP A C 1
ATOM 2438 O O . ASP A 1 329 ? 40.579 11.569 -23.375 1.00 89.31 329 ASP A O 1
ATOM 2442 N N . ALA A 1 330 ? 39.157 10.243 -24.497 1.00 87.25 330 ALA A N 1
ATOM 2443 C CA . ALA A 1 330 ? 39.943 9.024 -24.321 1.00 87.25 330 ALA A CA 1
ATOM 2444 C C . ALA A 1 330 ? 41.331 9.113 -24.976 1.00 87.25 330 ALA A C 1
ATOM 2446 O O . ALA A 1 330 ? 42.294 8.621 -24.405 1.00 87.25 330 ALA A O 1
ATOM 2447 N N . LEU A 1 331 ? 41.452 9.779 -26.132 1.00 90.81 331 LEU A N 1
ATOM 2448 C CA . LEU A 1 331 ? 42.738 10.013 -26.806 1.00 90.81 331 LEU A CA 1
ATOM 2449 C C . LEU A 1 331 ? 43.645 11.026 -26.088 1.00 90.81 331 LEU A C 1
ATOM 2451 O O . LEU A 1 331 ? 44.828 11.110 -26.406 1.00 90.81 331 LEU A O 1
ATOM 2455 N N . ARG A 1 332 ? 43.099 11.841 -25.177 1.00 91.06 332 ARG A N 1
ATOM 2456 C CA . ARG A 1 332 ? 43.862 12.853 -24.426 1.00 91.06 332 ARG A CA 1
ATOM 2457 C C . ARG A 1 332 ? 44.468 12.323 -23.126 1.00 91.06 332 ARG A C 1
ATOM 2459 O O . ARG A 1 332 ? 45.296 13.025 -22.549 1.00 91.06 332 ARG A O 1
ATOM 2466 N N . ARG A 1 333 ? 44.016 11.166 -22.644 1.00 85.81 333 ARG A N 1
ATOM 2467 C CA . ARG A 1 333 ? 44.513 10.519 -21.422 1.00 85.81 333 ARG A CA 1
ATOM 2468 C C . ARG A 1 333 ? 45.619 9.532 -21.756 1.00 85.81 333 ARG A C 1
ATOM 2470 O O . ARG A 1 333 ? 46.535 9.425 -20.916 1.00 85.81 333 ARG A O 1
#

pLDDT: mean 88.32, std 9.55, range [52.56, 98.31]

Secondary structure (DSSP, 8-state):
-TTS---SSTHHHHHHHHTTHHHHHHHHHHHHHHHHT--TT-HHHHHHHHHHHHHHHHH-TTHHHHHHHHHHHHHHHHHHTT--HHHHHHH-HHHHHHHHHHHHHHHHHHHTTTTS----GGGGSPP-GGGHHIIIIIIIIIHHHHGGGGGG--HHHHHHHHHHHHHHHHHHHTT-HHHHHHHHHHHHHHHHHHHHHHHH-TTHHHH--TT---TTGGGTHHHHHHHHHHHHHHHHHHHT-SSHHHHHHHHHHHHHHHHHHHHTHHHHS--SS---S---SS-HHHHHHHHHHS----SEEEEEETTTTEEEEEEHHHHHHHHHHHHHHHTT-